Protein AF-A0A4R1KZZ1-F1 (afdb_monomer)

Nearest PDB structures (foldseek):
  6fdl-assembly2_B  TM=7.049E-01  e=2.911E-02  Homo sapiens
  6fdl-assembly1_A  TM=7.319E-01  e=1.276E-01  Homo sapiens
  5yaa-assembly4_D  TM=5.549E-01  e=1.196E-01  Mus musculus

Radius of gyration: 22.01 Å; Cα contacts (8 Å, |Δi|>4): 259; chains: 1; bounding box: 56×46×67 Å

Organism: NCBI:txid53417

Secondary structure (DSSP, 8-state):
-EEEEEEHHHH---TT--GGG-SEEEEEE-TT------SS--SS---EEEEE--S--TTHHHHHHHHHHHHHHHHS-TTSEEEEE-S-TTHHHHHHHHHHHH---EEEE-PPPGGGTSSSSSS-SS--SSSHHHHHHHHHHHHHHHHHHHHHHHHHHHHTS-GGGS--BHHHHHHHHHHHTTTS---HHHHHHHHHHHHHHHHHTTSEEEETTEEEE---

Foldseek 3Di:
DEEEEEPCVAQVACAPPPQVVHPAYEHEAELPDDDHDDHDDDPDDGHYDYHYDNDDDPCSSVVVSLVVCVVCLVPDDLAYAYEYEHPDPVCVVVQVVSCVPRVRRYYYDYRDDCVVVPVPPPPPDDDDDPDPPPVVVVVVVVLVVLLVVLLVQLVVVVVPDDPVPADFFQVVQLVVSLVSSPSDPDDPVVSSVSSVVSVVVCVVVQQWDADPRTIDGRDD

pLDDT: mean 80.7, std 17.46, range [31.83, 98.44]

InterPro domains:
  IPR041494 PIN-like domain [PF18475] (1-100)

Mean predicted aligned error: 16.18 Å

Sequence (220 aa):
MKYAFIDYENINSLDYLNLTQYEKIFLFIGANQTSIRLAEKYTVPLNIVVITVDKIADNNLDFHIAYYLGKCDHSVDKMIQFDIISNDKGYLGICDYIHKLTTRHCQLIRPQDESKAQNTLESTNNQNKLESKENVKLSQSISDKIMERAFKLVIHFLTQSEERHLPKKKQTLYNYISSRINFVEITQDLKQHITNNIIELLEKEKWITIKNSQVVYLKK

Structure (mmCIF, N/CA/C/O backbone):
data_AF-A0A4R1KZZ1-F1
#
_entry.id   AF-A0A4R1KZZ1-F1
#
loop_
_atom_site.group_PDB
_atom_site.id
_atom_site.type_symbol
_atom_site.label_atom_id
_atom_site.label_alt_id
_atom_site.label_comp_id
_atom_site.label_asym_id
_atom_site.label_entity_id
_atom_site.label_seq_id
_atom_site.pdbx_PDB_ins_code
_atom_site.Cartn_x
_atom_site.Cartn_y
_atom_site.Cartn_z
_atom_site.occupancy
_atom_site.B_iso_or_equiv
_atom_site.auth_seq_id
_atom_site.auth_comp_id
_atom_site.auth_asym_id
_atom_site.auth_atom_id
_atom_site.pdbx_PDB_model_num
ATOM 1 N N . MET A 1 1 ? -3.358 -6.572 6.238 1.00 85.50 1 MET A N 1
ATOM 2 C CA . MET A 1 1 ? -3.323 -7.154 4.880 1.00 85.50 1 MET A CA 1
ATOM 3 C C . MET A 1 1 ? -2.855 -6.067 3.933 1.00 85.50 1 MET A C 1
ATOM 5 O O . MET A 1 1 ? -3.313 -4.935 4.085 1.00 85.50 1 MET A O 1
ATOM 9 N N . LYS A 1 2 ? -1.895 -6.366 3.054 1.00 95.00 2 LYS A N 1
ATOM 10 C CA . LYS A 1 2 ? -1.242 -5.370 2.191 1.00 95.00 2 LYS A CA 1
ATOM 11 C C . LYS A 1 2 ? -1.222 -5.830 0.742 1.00 95.00 2 LYS A C 1
ATOM 13 O O . LYS A 1 2 ? -0.904 -6.995 0.489 1.00 95.00 2 LYS A O 1
ATOM 18 N N . TYR A 1 3 ? -1.508 -4.913 -0.178 1.00 98.06 3 TYR A N 1
ATOM 19 C CA . TYR A 1 3 ? -1.324 -5.099 -1.616 1.00 98.06 3 TYR A CA 1
ATOM 20 C C . TYR A 1 3 ? -0.163 -4.231 -2.101 1.00 98.06 3 TYR A C 1
ATOM 22 O O . TYR A 1 3 ? -0.081 -3.058 -1.735 1.00 98.06 3 TYR A O 1
ATOM 30 N N . ALA A 1 4 ? 0.708 -4.805 -2.929 1.00 98.19 4 ALA A N 1
ATOM 31 C CA . ALA A 1 4 ? 1.803 -4.082 -3.568 1.00 98.19 4 ALA A CA 1
ATOM 32 C C . ALA A 1 4 ? 1.451 -3.723 -5.014 1.00 98.19 4 ALA A C 1
ATOM 34 O O . ALA A 1 4 ? 0.947 -4.569 -5.754 1.00 98.19 4 ALA A O 1
ATOM 35 N N . PHE A 1 5 ? 1.770 -2.498 -5.419 1.00 98.44 5 PHE A N 1
ATOM 36 C CA . PHE A 1 5 ? 1.725 -2.018 -6.799 1.00 98.44 5 PHE A CA 1
ATOM 37 C C . PHE A 1 5 ? 3.154 -1.655 -7.192 1.00 98.44 5 PHE A C 1
ATOM 39 O O . PHE A 1 5 ? 3.669 -0.618 -6.780 1.00 98.44 5 PHE A O 1
ATOM 46 N N . ILE A 1 6 ? 3.822 -2.561 -7.900 1.00 97.19 6 ILE A N 1
ATOM 47 C CA . ILE A 1 6 ? 5.258 -2.483 -8.162 1.00 97.19 6 ILE A CA 1
ATOM 48 C C . ILE A 1 6 ? 5.489 -1.932 -9.559 1.00 97.19 6 ILE A C 1
ATOM 50 O O . ILE A 1 6 ? 5.104 -2.557 -10.546 1.00 97.19 6 ILE A O 1
ATOM 54 N N . ASP A 1 7 ? 6.159 -0.793 -9.613 1.00 96.19 7 ASP A N 1
ATOM 55 C CA . ASP A 1 7 ? 6.654 -0.159 -10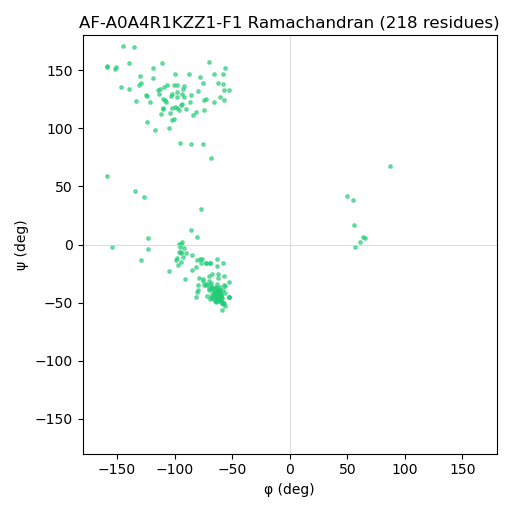.825 1.00 96.19 7 ASP A CA 1
ATOM 56 C C . ASP A 1 7 ? 8.025 -0.752 -11.175 1.00 96.19 7 ASP A C 1
ATOM 58 O O . ASP A 1 7 ? 9.074 -0.264 -10.743 1.00 96.19 7 ASP A O 1
ATOM 62 N N . TYR A 1 8 ? 8.015 -1.871 -11.906 1.00 93.69 8 TYR A N 1
ATOM 63 C CA . TYR A 1 8 ? 9.243 -2.594 -12.238 1.00 93.69 8 TYR A CA 1
ATOM 64 C C . TYR A 1 8 ? 10.121 -1.836 -13.238 1.00 93.69 8 TYR A C 1
ATOM 66 O O . TYR A 1 8 ? 11.338 -2.017 -13.229 1.00 93.69 8 TYR A O 1
ATOM 74 N N . GLU A 1 9 ? 9.538 -0.983 -14.083 1.00 89.69 9 GLU A N 1
ATOM 75 C CA . GLU A 1 9 ? 10.283 -0.117 -15.008 1.00 89.69 9 GLU A CA 1
ATOM 76 C C . GLU A 1 9 ? 11.162 0.872 -14.247 1.00 89.69 9 GLU A C 1
ATOM 78 O O . GLU A 1 9 ? 12.315 1.110 -14.613 1.00 89.69 9 GLU A O 1
ATOM 83 N N . ASN A 1 10 ? 10.648 1.398 -13.139 1.00 92.19 10 ASN A N 1
ATOM 84 C CA . ASN A 1 10 ? 11.369 2.369 -12.344 1.00 92.19 10 ASN A CA 1
ATOM 85 C C . ASN A 1 10 ? 12.401 1.734 -11.401 1.00 92.19 10 ASN A C 1
ATOM 87 O O . ASN A 1 10 ? 13.538 2.209 -11.320 1.00 92.19 10 ASN A O 1
ATOM 91 N N . ILE A 1 11 ? 12.043 0.658 -10.691 1.00 91.00 11 ILE A N 1
ATOM 92 C CA . ILE A 1 11 ? 12.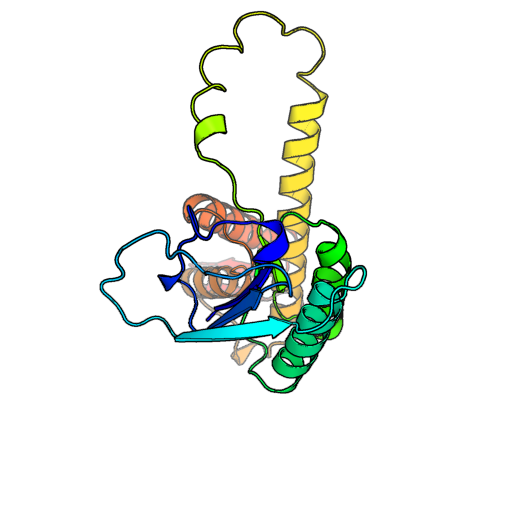950 0.055 -9.696 1.00 91.00 11 ILE A CA 1
ATOM 93 C C . ILE A 1 11 ? 13.942 -0.943 -10.298 1.00 91.00 11 ILE A C 1
ATOM 95 O O . ILE A 1 11 ? 14.979 -1.190 -9.692 1.00 91.00 11 ILE A O 1
ATOM 99 N N . ASN A 1 12 ? 13.651 -1.504 -11.478 1.00 86.25 12 ASN A N 1
ATOM 100 C CA . ASN A 1 12 ? 14.499 -2.425 -12.253 1.00 86.25 12 ASN A CA 1
ATOM 101 C C . ASN A 1 12 ? 14.969 -3.713 -11.543 1.00 86.25 12 ASN A C 1
ATOM 103 O O . ASN A 1 12 ? 15.621 -4.555 -12.160 1.00 86.25 12 ASN A O 1
ATOM 107 N N . SER A 1 13 ? 14.625 -3.913 -10.273 1.00 88.44 13 SER A N 1
ATOM 108 C CA . SER A 1 13 ? 14.885 -5.135 -9.522 1.00 88.44 13 SER A CA 1
ATOM 109 C C . SER A 1 13 ? 13.832 -5.344 -8.437 1.00 88.44 13 SER A C 1
ATOM 111 O O . SER A 1 13 ? 13.263 -4.391 -7.910 1.00 88.44 13 SER A O 1
ATOM 113 N N . LEU A 1 14 ? 13.576 -6.609 -8.106 1.00 89.88 14 LEU A N 1
ATOM 114 C CA . LEU A 1 14 ? 12.786 -6.995 -6.934 1.00 89.88 14 LEU A CA 1
ATOM 115 C C . LEU A 1 14 ? 13.673 -7.264 -5.711 1.00 89.88 14 LEU A C 1
ATOM 117 O O . LEU A 1 14 ? 13.161 -7.668 -4.666 1.00 89.88 14 LEU A O 1
ATOM 121 N N . ASP A 1 15 ? 14.988 -7.079 -5.843 1.00 84.56 15 ASP A N 1
ATOM 122 C CA . ASP A 1 15 ? 15.937 -7.253 -4.749 1.00 84.56 15 ASP A CA 1
ATOM 123 C C . ASP A 1 15 ? 15.578 -6.333 -3.578 1.00 84.56 15 ASP A C 1
ATOM 125 O O . ASP A 1 15 ? 15.041 -5.238 -3.754 1.00 84.56 15 ASP A O 1
ATOM 129 N N . TYR A 1 16 ? 15.854 -6.807 -2.361 1.00 81.88 16 TYR A N 1
ATOM 130 C CA . TYR A 1 16 ? 15.576 -6.096 -1.106 1.00 81.88 16 TYR A CA 1
ATOM 131 C C . TYR A 1 16 ? 14.084 -5.869 -0.797 1.00 81.88 16 TYR A C 1
ATOM 133 O O . TYR A 1 16 ? 13.747 -5.244 0.210 1.00 81.88 16 TYR A O 1
ATOM 141 N N . LEU A 1 17 ? 13.170 -6.416 -1.606 1.00 88.12 17 LEU A N 1
ATOM 142 C CA . LEU A 1 17 ? 11.741 -6.420 -1.311 1.00 88.12 17 LEU A CA 1
ATOM 143 C C . LEU A 1 17 ? 11.339 -7.706 -0.592 1.00 88.12 17 LEU A C 1
ATOM 145 O O . LEU A 1 17 ? 11.409 -8.802 -1.145 1.00 88.12 17 LEU A O 1
ATOM 149 N N . ASN A 1 18 ? 10.791 -7.569 0.615 1.00 89.19 18 ASN A N 1
ATOM 150 C CA . ASN A 1 18 ? 10.101 -8.679 1.261 1.00 89.19 18 ASN A CA 1
ATOM 151 C C . ASN A 1 18 ? 8.721 -8.873 0.614 1.00 89.19 18 ASN A C 1
ATOM 153 O O . ASN A 1 18 ? 7.726 -8.324 1.089 1.00 89.19 18 ASN A O 1
ATOM 157 N N . LEU A 1 19 ? 8.660 -9.646 -0.475 1.00 89.75 19 LEU A N 1
ATOM 158 C CA . LEU A 1 19 ? 7.416 -9.904 -1.209 1.00 89.75 19 LEU A CA 1
ATOM 159 C C . LEU A 1 19 ? 6.406 -10.737 -0.404 1.00 89.75 19 LEU A C 1
ATOM 161 O O . LEU A 1 19 ? 5.203 -10.611 -0.615 1.00 89.75 19 LEU A O 1
ATOM 165 N N . THR A 1 20 ? 6.868 -11.542 0.557 1.00 89.75 20 THR A N 1
ATOM 166 C CA . THR A 1 20 ? 5.997 -12.421 1.360 1.00 89.75 20 THR A CA 1
ATOM 167 C C . THR A 1 20 ? 5.073 -11.666 2.320 1.00 89.75 20 THR A C 1
ATOM 169 O O . THR A 1 20 ? 4.090 -12.230 2.796 1.00 89.75 20 THR A O 1
ATOM 172 N N . GLN A 1 21 ? 5.344 -10.381 2.589 1.00 90.00 21 GLN A N 1
ATOM 173 C CA . GLN A 1 21 ? 4.468 -9.542 3.415 1.00 90.00 21 GLN A CA 1
ATOM 174 C C . GLN A 1 21 ? 3.160 -9.149 2.702 1.00 90.00 21 GLN A C 1
ATOM 176 O O . GLN A 1 21 ? 2.226 -8.657 3.345 1.00 90.00 21 GLN A O 1
ATOM 181 N N . TYR A 1 22 ? 3.112 -9.313 1.377 1.00 93.69 22 TYR A N 1
ATOM 182 C CA . TYR A 1 22 ? 1.988 -8.907 0.548 1.00 93.69 22 TYR A CA 1
ATOM 183 C C . TYR A 1 22 ? 1.075 -10.087 0.261 1.00 93.69 22 TYR A C 1
ATOM 185 O O . TYR A 1 22 ? 1.494 -11.148 -0.191 1.00 93.69 22 TYR A O 1
ATOM 193 N N . GLU A 1 23 ? -0.215 -9.865 0.466 1.00 91.56 23 GLU A N 1
ATOM 194 C CA . GLU A 1 23 ? -1.243 -10.845 0.125 1.00 91.56 23 GLU A CA 1
ATOM 195 C C . GLU A 1 23 ? -1.496 -10.897 -1.385 1.00 91.56 23 GLU A C 1
ATOM 197 O O . GLU A 1 23 ? -1.880 -11.934 -1.928 1.00 91.56 23 GLU A O 1
ATOM 202 N N . LYS A 1 24 ? -1.291 -9.765 -2.066 1.00 93.50 24 LYS A N 1
ATOM 203 C CA . LYS A 1 24 ? -1.405 -9.643 -3.515 1.00 93.50 24 LYS A CA 1
ATOM 204 C C . LYS A 1 24 ? -0.404 -8.627 -4.042 1.00 93.50 24 LYS A C 1
ATOM 206 O O . LYS A 1 24 ? -0.264 -7.539 -3.486 1.00 93.50 24 LYS A O 1
ATOM 211 N N . ILE A 1 25 ? 0.266 -8.981 -5.128 1.00 97.50 25 ILE A N 1
ATOM 212 C CA . ILE A 1 25 ? 1.274 -8.152 -5.782 1.00 97.50 25 ILE A CA 1
ATOM 213 C C . ILE A 1 25 ? 0.819 -7.911 -7.217 1.00 97.50 25 ILE A C 1
ATOM 215 O O . ILE A 1 25 ? 0.593 -8.858 -7.966 1.00 97.50 25 ILE A O 1
ATOM 219 N N . PHE A 1 26 ? 0.686 -6.648 -7.598 1.00 97.75 26 PHE A N 1
ATOM 220 C CA . PHE A 1 26 ? 0.504 -6.213 -8.976 1.00 97.75 26 PHE A CA 1
ATOM 221 C C . PHE A 1 26 ? 1.856 -5.727 -9.487 1.00 97.75 26 PHE A C 1
ATOM 223 O O . PHE A 1 26 ? 2.354 -4.697 -9.036 1.00 97.75 26 PHE A O 1
ATOM 230 N N . LEU A 1 27 ? 2.470 -6.498 -10.378 1.00 96.75 27 LEU A N 1
ATOM 231 C CA . LEU A 1 27 ? 3.792 -6.221 -10.925 1.00 96.75 27 LEU A CA 1
ATOM 232 C C . LEU A 1 27 ? 3.645 -5.635 -12.329 1.00 96.75 27 LEU A C 1
ATOM 234 O O . LEU A 1 27 ? 3.279 -6.356 -13.259 1.00 96.75 27 LEU A O 1
ATOM 238 N N . PHE A 1 28 ? 3.903 -4.336 -12.462 1.00 95.94 28 PHE A N 1
ATOM 239 C CA . PHE A 1 28 ? 3.760 -3.589 -13.707 1.00 95.94 28 PHE A CA 1
ATOM 240 C C . PHE A 1 28 ? 5.083 -3.554 -14.460 1.00 95.94 28 PHE A C 1
ATOM 242 O O . PHE A 1 28 ? 6.112 -3.211 -13.884 1.00 95.94 28 PHE A O 1
ATOM 249 N N . ILE A 1 29 ? 5.040 -3.911 -15.741 1.00 92.81 29 ILE A N 1
ATOM 250 C CA . ILE A 1 29 ? 6.212 -4.080 -16.601 1.00 92.81 29 ILE A CA 1
ATOM 251 C C . ILE A 1 29 ? 6.057 -3.200 -17.835 1.00 92.81 29 ILE A C 1
ATOM 253 O O . ILE A 1 29 ? 5.032 -3.262 -18.522 1.00 92.81 29 ILE A O 1
ATOM 257 N N . GLY A 1 30 ? 7.084 -2.401 -18.114 1.00 91.38 30 GLY A N 1
ATOM 258 C CA . GLY A 1 30 ? 7.135 -1.541 -19.292 1.00 91.38 30 GLY A CA 1
ATOM 259 C C . GLY A 1 30 ? 7.302 -2.330 -20.593 1.00 91.38 30 GLY A C 1
ATOM 260 O O . GLY A 1 30 ? 7.840 -3.436 -20.603 1.00 91.38 30 GLY A O 1
ATOM 261 N N . ALA A 1 31 ? 6.905 -1.734 -21.720 1.00 87.12 31 ALA A N 1
ATOM 262 C CA . ALA A 1 31 ? 6.916 -2.379 -23.042 1.00 87.12 31 ALA A CA 1
ATOM 263 C C . ALA A 1 31 ? 8.296 -2.908 -23.478 1.00 87.12 31 ALA A C 1
ATOM 265 O O . ALA A 1 31 ? 8.389 -3.850 -24.263 1.00 87.12 31 ALA A O 1
ATOM 266 N N . ASN A 1 32 ? 9.372 -2.300 -22.972 1.00 83.62 32 ASN A N 1
ATOM 267 C CA . ASN A 1 32 ? 10.749 -2.654 -23.321 1.00 83.62 32 ASN A CA 1
ATOM 268 C C . ASN A 1 32 ? 11.358 -3.735 -22.412 1.00 83.62 32 ASN A C 1
ATOM 270 O O . ASN A 1 32 ? 12.466 -4.202 -22.677 1.00 83.62 32 ASN A O 1
ATOM 274 N N . GLN A 1 33 ? 10.677 -4.134 -21.335 1.00 82.00 33 GLN A N 1
ATOM 275 C CA . GLN A 1 33 ? 11.186 -5.124 -20.390 1.00 82.00 33 GLN A CA 1
ATOM 276 C C . GLN A 1 33 ? 10.767 -6.535 -20.817 1.00 82.00 33 GLN A C 1
ATOM 278 O O . GLN A 1 33 ? 9.591 -6.883 -20.849 1.00 82.00 33 GLN A O 1
ATOM 283 N N . THR A 1 34 ? 11.755 -7.371 -21.132 1.00 77.69 34 THR A N 1
ATOM 284 C CA . THR A 1 34 ? 11.541 -8.708 -21.710 1.00 77.69 34 THR A CA 1
ATOM 285 C C . THR A 1 34 ? 11.513 -9.833 -20.677 1.00 77.69 34 THR A C 1
ATOM 287 O O . THR A 1 34 ? 11.082 -10.943 -20.987 1.00 77.69 34 THR A O 1
ATOM 290 N N . SER A 1 35 ? 11.978 -9.576 -19.453 1.00 83.06 35 SER A N 1
ATOM 291 C CA . SER A 1 35 ? 12.070 -10.586 -18.398 1.00 83.06 35 SER A CA 1
ATOM 292 C C . SER A 1 35 ? 11.944 -9.979 -17.007 1.00 83.06 35 SER A C 1
ATOM 294 O O . SER A 1 35 ? 12.350 -8.841 -16.785 1.00 83.06 35 SER A O 1
ATOM 296 N N . ILE A 1 36 ? 11.457 -10.786 -16.066 1.00 85.56 36 ILE A N 1
ATOM 297 C CA . ILE A 1 36 ? 11.383 -10.468 -14.639 1.00 85.56 36 ILE A CA 1
ATOM 298 C C . ILE A 1 36 ? 12.345 -11.393 -13.910 1.00 85.56 36 ILE A C 1
ATOM 300 O O . ILE A 1 36 ? 12.311 -12.610 -14.114 1.00 85.56 36 ILE A O 1
ATOM 304 N N . ARG A 1 37 ? 13.148 -10.836 -13.007 1.00 85.62 37 ARG A N 1
ATOM 305 C CA . ARG A 1 37 ? 13.968 -11.625 -12.089 1.00 85.62 37 ARG A CA 1
ATOM 306 C C . ARG A 1 37 ? 13.400 -11.548 -10.676 1.00 85.62 37 ARG A C 1
ATOM 308 O O . ARG A 1 37 ? 13.266 -10.463 -10.120 1.00 85.62 37 ARG A O 1
ATOM 315 N N . LEU A 1 38 ? 13.091 -12.707 -10.099 1.00 83.19 38 LEU A N 1
ATOM 316 C CA . LEU A 1 38 ? 12.800 -12.825 -8.672 1.00 83.19 38 LEU A CA 1
ATOM 317 C C . LEU A 1 38 ? 14.109 -12.737 -7.875 1.00 83.19 38 LEU A C 1
ATOM 319 O O . LEU A 1 38 ? 15.115 -13.320 -8.285 1.00 83.19 38 LEU A O 1
ATOM 323 N N . ALA A 1 39 ? 14.077 -12.018 -6.754 1.00 75.75 39 ALA A N 1
ATOM 324 C CA . ALA A 1 39 ? 15.252 -11.750 -5.926 1.00 75.75 39 ALA A CA 1
ATOM 325 C C . ALA A 1 39 ? 15.787 -13.000 -5.218 1.00 75.75 39 ALA A C 1
ATOM 327 O O . ALA A 1 39 ? 16.991 -13.213 -5.098 1.00 75.75 39 ALA A O 1
ATOM 328 N N . GLU A 1 40 ? 14.874 -13.854 -4.760 1.00 78.38 40 GLU A N 1
ATOM 329 C CA . GLU A 1 40 ? 15.196 -14.994 -3.916 1.00 78.38 40 GLU A CA 1
ATOM 330 C C . GLU A 1 40 ? 14.299 -16.198 -4.207 1.00 78.38 40 GLU A C 1
ATOM 332 O O . GLU A 1 40 ? 13.315 -16.134 -4.951 1.00 78.38 40 GLU A O 1
ATOM 337 N N . LYS A 1 41 ? 14.657 -17.333 -3.605 1.00 79.19 41 LYS A N 1
ATOM 338 C CA . LYS A 1 41 ? 13.831 -18.534 -3.646 1.00 79.19 41 LYS A CA 1
ATOM 339 C C . LYS A 1 41 ? 12.778 -18.454 -2.545 1.00 79.19 41 LYS A C 1
ATOM 341 O O . LYS A 1 41 ? 13.099 -18.588 -1.369 1.00 79.19 41 LYS A O 1
ATOM 346 N N . TYR A 1 42 ? 11.517 -18.315 -2.934 1.00 79.69 42 TYR A N 1
ATOM 347 C CA . TYR A 1 42 ? 10.407 -18.289 -1.986 1.00 79.69 42 TYR A CA 1
ATOM 348 C C . TYR A 1 42 ? 10.015 -19.703 -1.539 1.00 79.69 42 TYR A C 1
ATOM 350 O O . TYR A 1 42 ? 9.862 -20.614 -2.355 1.00 79.69 42 TYR A O 1
ATOM 358 N N . THR A 1 43 ? 9.858 -19.888 -0.227 1.00 78.00 43 THR A N 1
ATOM 359 C CA . THR A 1 43 ? 9.400 -21.145 0.399 1.00 78.00 43 THR A CA 1
ATOM 360 C C . THR A 1 43 ? 7.887 -21.186 0.611 1.00 78.00 43 THR A C 1
ATOM 362 O O . THR A 1 43 ? 7.336 -22.242 0.915 1.00 78.00 43 THR A O 1
ATOM 365 N N . VAL A 1 44 ? 7.216 -20.048 0.420 1.00 79.19 44 VAL A N 1
ATOM 366 C CA . VAL A 1 44 ? 5.762 -19.889 0.473 1.00 79.19 44 VAL A CA 1
ATOM 367 C C . VAL A 1 44 ? 5.237 -19.405 -0.882 1.00 79.19 44 VAL A C 1
ATOM 369 O O . VAL A 1 44 ? 5.970 -18.725 -1.606 1.00 79.19 44 VAL A O 1
ATOM 372 N N . PRO A 1 45 ? 3.985 -19.730 -1.254 1.00 80.50 45 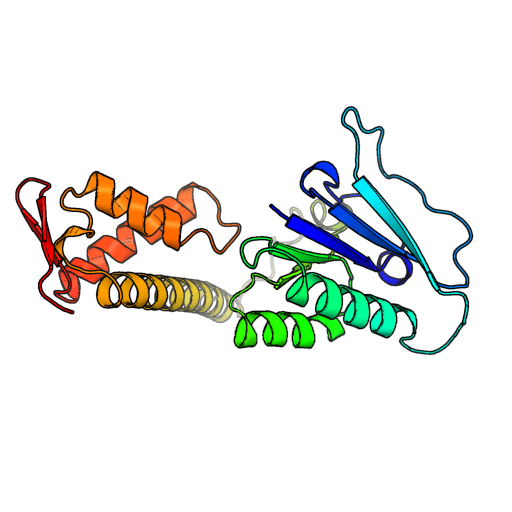PRO A N 1
ATOM 373 C CA . PRO A 1 45 ? 3.386 -19.216 -2.480 1.00 80.50 45 PRO A CA 1
ATOM 374 C C . PRO A 1 45 ? 3.267 -17.689 -2.461 1.00 80.50 45 PRO A C 1
ATOM 376 O O . PRO A 1 45 ? 2.849 -17.109 -1.460 1.00 80.50 45 PRO A O 1
ATOM 379 N N . LEU A 1 46 ? 3.568 -17.052 -3.594 1.00 85.44 46 LEU A N 1
ATOM 380 C CA . LEU A 1 46 ? 3.310 -15.632 -3.823 1.00 85.44 46 LEU A CA 1
ATOM 381 C C . LEU A 1 46 ? 2.133 -15.460 -4.784 1.00 85.44 46 LEU A C 1
ATOM 383 O O . LEU A 1 46 ? 2.052 -16.137 -5.809 1.00 85.44 46 LEU A O 1
ATOM 387 N N . ASN A 1 47 ? 1.243 -14.519 -4.480 1.00 88.69 47 ASN A N 1
ATOM 388 C CA . ASN A 1 47 ? 0.137 -14.142 -5.355 1.00 88.69 47 ASN A CA 1
ATOM 389 C C . ASN A 1 47 ? 0.534 -12.924 -6.196 1.00 88.69 47 ASN A C 1
ATOM 391 O O . ASN A 1 47 ? 0.312 -11.778 -5.794 1.00 88.69 47 ASN A O 1
ATOM 395 N N . ILE A 1 48 ? 1.162 -13.185 -7.343 1.00 92.31 48 ILE A N 1
ATOM 396 C CA . ILE A 1 48 ? 1.659 -12.152 -8.256 1.00 92.31 48 ILE A CA 1
ATOM 397 C C . ILE A 1 48 ? 0.785 -12.111 -9.508 1.00 92.31 48 ILE A 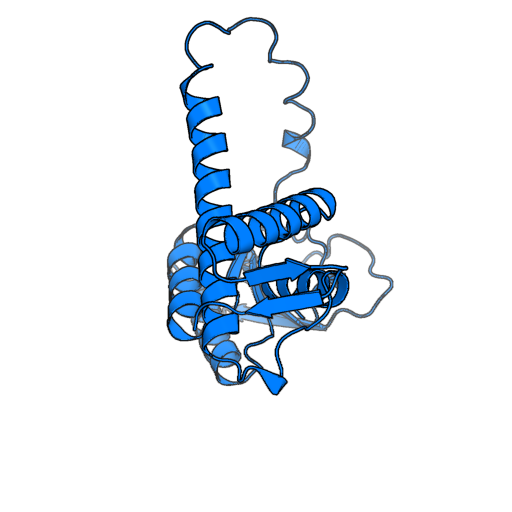C 1
ATOM 399 O O . ILE A 1 48 ? 0.633 -13.109 -10.212 1.00 92.31 48 ILE A O 1
ATOM 403 N N . VAL A 1 49 ? 0.250 -10.930 -9.808 1.00 91.81 49 VAL A N 1
ATOM 404 C CA . VAL A 1 49 ? -0.392 -10.600 -11.080 1.00 91.81 49 VAL A CA 1
ATOM 405 C C . VAL A 1 49 ? 0.573 -9.733 -11.874 1.00 91.81 49 VAL A C 1
ATOM 407 O O . VAL A 1 49 ? 0.854 -8.600 -11.488 1.00 91.81 49 VAL A O 1
ATOM 410 N N . VAL A 1 50 ? 1.075 -10.271 -12.981 1.00 92.12 50 VAL A N 1
ATOM 411 C CA . VAL A 1 50 ? 1.945 -9.540 -13.905 1.00 92.12 50 VAL A CA 1
ATOM 412 C C . VAL A 1 50 ? 1.091 -8.760 -14.901 1.00 92.12 50 VAL A C 1
ATOM 414 O O . VAL A 1 50 ? 0.183 -9.323 -15.514 1.00 92.12 50 VAL A O 1
ATOM 417 N N . ILE A 1 51 ? 1.375 -7.467 -15.047 1.00 92.31 51 ILE A N 1
ATOM 418 C CA . ILE A 1 51 ? 0.679 -6.545 -15.946 1.00 92.31 51 ILE A CA 1
ATOM 419 C C . ILE A 1 51 ? 1.723 -5.928 -16.872 1.00 92.31 51 ILE A C 1
ATOM 421 O O . ILE A 1 51 ? 2.502 -5.071 -16.459 1.00 92.31 51 ILE A O 1
ATOM 425 N N . THR A 1 52 ? 1.735 -6.366 -18.126 1.00 90.12 52 THR A N 1
ATOM 426 C CA . THR A 1 52 ? 2.620 -5.821 -19.159 1.00 90.12 52 THR A CA 1
ATOM 427 C C . THR A 1 52 ? 1.909 -4.704 -19.909 1.00 90.12 52 THR A C 1
ATOM 429 O O . THR A 1 52 ? 0.744 -4.842 -20.284 1.00 90.12 52 THR A O 1
ATOM 432 N N . VAL A 1 53 ? 2.604 -3.588 -20.103 1.00 90.25 53 VAL A N 1
ATOM 433 C CA . VAL A 1 53 ? 2.118 -2.460 -20.896 1.00 90.25 53 VAL A CA 1
ATOM 434 C C . VAL A 1 53 ? 2.707 -2.554 -22.297 1.00 90.25 53 VAL A C 1
ATOM 436 O O . VAL A 1 53 ? 3.913 -2.458 -22.464 1.00 90.25 53 VAL A O 1
ATOM 439 N N . ASP A 1 54 ? 1.857 -2.704 -23.312 1.00 83.94 54 ASP A N 1
ATOM 440 C CA . ASP A 1 54 ? 2.301 -3.019 -24.682 1.00 83.94 54 ASP A CA 1
ATOM 441 C C . ASP A 1 54 ? 2.807 -1.805 -25.481 1.00 83.94 54 ASP A C 1
ATOM 443 O O . ASP A 1 54 ? 3.386 -1.953 -26.557 1.00 83.94 54 ASP A O 1
ATOM 447 N N . LYS A 1 55 ? 2.548 -0.583 -25.000 1.00 86.06 55 LYS A N 1
ATOM 448 C CA . LYS A 1 55 ? 2.868 0.660 -25.718 1.00 86.06 55 LYS A CA 1
ATOM 449 C C . LYS A 1 55 ? 3.922 1.475 -24.986 1.00 86.06 55 LYS A C 1
ATOM 451 O O . LYS A 1 55 ? 3.780 1.754 -23.798 1.00 86.06 55 LYS A O 1
ATOM 456 N N . ILE A 1 56 ? 4.919 1.933 -25.736 1.00 85.88 56 ILE A N 1
ATOM 457 C CA . ILE A 1 56 ? 5.904 2.909 -25.268 1.00 85.88 56 ILE A CA 1
ATOM 458 C C . ILE A 1 56 ? 5.274 4.300 -25.383 1.00 85.88 56 ILE A C 1
ATOM 460 O O . ILE A 1 56 ? 4.969 4.755 -26.486 1.00 85.88 56 ILE A O 1
ATOM 464 N N . ALA A 1 57 ? 5.052 4.950 -24.247 1.00 89.06 57 ALA A N 1
ATOM 465 C CA . ALA A 1 57 ? 4.656 6.350 -24.154 1.00 89.06 57 ALA A CA 1
ATOM 466 C C . ALA A 1 57 ? 5.003 6.876 -22.756 1.00 89.06 57 ALA A C 1
ATOM 468 O O . ALA A 1 57 ? 5.031 6.102 -21.796 1.00 89.06 57 ALA A O 1
ATOM 469 N N . ASP A 1 58 ? 5.240 8.182 -22.649 1.00 86.38 58 ASP A N 1
ATOM 470 C CA . ASP A 1 58 ? 5.576 8.823 -21.378 1.00 86.38 58 ASP A CA 1
ATOM 471 C C . ASP A 1 58 ? 4.485 8.568 -20.329 1.00 86.38 58 ASP A C 1
ATOM 473 O O . ASP A 1 58 ? 3.290 8.724 -20.607 1.00 86.38 58 ASP A O 1
ATOM 477 N N . ASN A 1 59 ? 4.903 8.177 -19.123 1.00 88.38 59 ASN A N 1
ATOM 478 C CA . ASN A 1 59 ? 4.041 7.881 -17.970 1.00 88.38 59 ASN A CA 1
ATOM 479 C C . ASN A 1 59 ? 2.967 6.807 -18.237 1.00 88.38 59 ASN A C 1
ATOM 481 O O . ASN A 1 59 ? 1.980 6.702 -17.505 1.00 88.38 59 ASN A O 1
ATOM 485 N N . ASN A 1 60 ? 3.108 6.004 -19.301 1.00 91.00 60 ASN A N 1
ATOM 486 C CA . ASN A 1 60 ? 2.078 5.034 -19.662 1.00 91.00 60 ASN A CA 1
ATOM 487 C C . ASN A 1 60 ? 1.921 3.960 -18.580 1.00 91.00 60 ASN A C 1
ATOM 489 O O . ASN A 1 60 ? 0.797 3.593 -18.236 1.00 91.00 60 ASN A O 1
ATOM 493 N N . LEU A 1 61 ? 3.032 3.491 -18.007 1.00 93.06 61 LEU A N 1
ATOM 494 C CA . LEU A 1 61 ? 3.010 2.557 -16.884 1.00 93.06 61 LEU A CA 1
ATOM 495 C C . LEU A 1 61 ? 2.295 3.164 -15.668 1.00 93.06 61 LEU A C 1
ATOM 497 O O . LEU A 1 61 ? 1.421 2.519 -15.084 1.00 93.06 61 LEU A O 1
ATOM 501 N N . ASP A 1 62 ? 2.570 4.434 -15.370 1.00 94.75 62 ASP A N 1
ATOM 502 C CA . ASP A 1 62 ? 1.966 5.163 -14.253 1.00 94.75 62 ASP A CA 1
ATOM 503 C C . ASP A 1 62 ? 0.446 5.265 -14.383 1.00 94.75 62 ASP A C 1
ATOM 505 O O . ASP A 1 62 ? -0.282 5.081 -13.403 1.00 94.75 62 ASP A O 1
ATOM 509 N N . PHE A 1 63 ? -0.072 5.483 -15.598 1.00 95.12 63 PHE A N 1
ATOM 510 C CA . PHE A 1 63 ? -1.517 5.475 -15.843 1.00 95.12 63 PHE A CA 1
ATOM 511 C C . PHE A 1 63 ? -2.148 4.103 -15.584 1.00 95.12 63 PHE A C 1
ATOM 513 O O . PHE A 1 63 ? -3.258 4.030 -15.046 1.00 95.12 63 PHE A O 1
ATOM 520 N N . HIS A 1 64 ? -1.451 3.011 -15.911 1.00 95.50 64 HIS A N 1
ATOM 521 C CA . HIS A 1 64 ? -1.928 1.663 -15.600 1.00 95.50 64 HIS A CA 1
ATOM 522 C C . HIS A 1 64 ? -1.923 1.415 -14.089 1.00 95.50 64 HIS A C 1
ATOM 524 O O . HIS A 1 64 ? -2.909 0.897 -13.557 1.00 95.50 64 HIS A O 1
ATOM 530 N N . ILE A 1 65 ? -0.873 1.843 -13.382 1.00 96.75 65 ILE A N 1
ATOM 531 C CA . ILE A 1 65 ? -0.803 1.773 -11.917 1.00 96.75 65 ILE A CA 1
ATOM 532 C C . ILE A 1 65 ? -1.955 2.568 -11.291 1.00 96.75 65 ILE A C 1
ATOM 534 O O . ILE A 1 65 ? -2.700 2.021 -10.474 1.00 96.75 65 ILE A O 1
ATOM 538 N N . ALA A 1 66 ? -2.178 3.813 -11.718 1.00 96.56 66 ALA A N 1
ATOM 539 C CA . ALA A 1 66 ? -3.267 4.659 -11.229 1.00 96.56 66 ALA A CA 1
ATOM 540 C C . ALA A 1 66 ? -4.655 4.038 -11.474 1.00 96.56 66 ALA A C 1
ATOM 542 O O . ALA A 1 66 ? -5.502 4.033 -10.575 1.00 96.56 66 ALA A O 1
ATOM 543 N N . TYR A 1 67 ? -4.885 3.456 -12.656 1.00 95.62 67 TYR A N 1
ATOM 544 C CA . TYR A 1 67 ? -6.126 2.743 -12.970 1.00 95.62 67 TYR A CA 1
ATOM 545 C C . TYR A 1 67 ? -6.357 1.551 -12.029 1.00 95.62 67 TYR A C 1
ATOM 547 O O . TYR A 1 67 ? -7.450 1.393 -11.474 1.00 95.62 67 TYR A O 1
ATOM 555 N N . TYR A 1 68 ? -5.333 0.724 -11.808 1.00 96.38 68 TYR A N 1
ATOM 556 C CA . TYR A 1 68 ? -5.434 -0.432 -10.917 1.00 96.38 68 TYR A CA 1
ATOM 557 C C . TYR A 1 68 ? -5.588 -0.032 -9.450 1.00 96.38 68 TYR A C 1
ATOM 559 O O . TYR A 1 68 ? -6.364 -0.678 -8.743 1.00 96.38 68 TYR A O 1
ATOM 567 N N . LEU A 1 69 ? -4.921 1.035 -9.004 1.00 96.25 69 LEU A N 1
ATOM 568 C CA . LEU A 1 69 ? -5.117 1.614 -7.675 1.00 96.25 69 LEU A CA 1
ATOM 569 C C . LEU A 1 69 ? -6.570 2.037 -7.475 1.00 96.25 69 LEU A C 1
ATOM 571 O O . LEU A 1 69 ? -7.179 1.628 -6.491 1.00 96.25 69 LEU A O 1
ATOM 575 N N . GLY A 1 70 ? -7.154 2.778 -8.421 1.00 91.62 70 GLY A N 1
ATOM 576 C CA . GLY A 1 70 ? -8.560 3.187 -8.352 1.00 91.62 70 GLY A CA 1
ATOM 577 C C . GLY A 1 70 ? -9.525 1.997 -8.366 1.00 91.62 70 GLY A C 1
ATOM 578 O O . GLY A 1 70 ? -10.445 1.921 -7.549 1.00 91.62 70 GLY A O 1
ATOM 579 N N . LYS A 1 71 ? -9.284 1.013 -9.242 1.00 90.25 71 LYS A N 1
ATOM 580 C CA . LYS A 1 71 ? -10.086 -0.217 -9.319 1.00 90.25 71 LYS A CA 1
ATOM 581 C C . LYS A 1 71 ? -10.023 -1.020 -8.019 1.00 90.25 71 LYS A C 1
ATOM 583 O O . LYS A 1 71 ? -11.059 -1.479 -7.534 1.00 90.25 71 LYS A O 1
ATOM 588 N N . CYS A 1 72 ? -8.831 -1.202 -7.455 1.00 91.31 72 CYS A N 1
ATOM 589 C CA . CYS A 1 72 ? -8.656 -1.907 -6.189 1.00 91.31 72 CYS A CA 1
ATOM 590 C C . CYS A 1 72 ? -9.270 -1.108 -5.048 1.00 91.31 72 CYS A C 1
ATOM 592 O O . CYS A 1 72 ? -10.030 -1.675 -4.274 1.00 91.31 72 CYS A O 1
ATOM 594 N N . ASP A 1 73 ? -9.019 0.200 -4.977 1.00 91.12 73 ASP A N 1
ATOM 595 C CA . ASP A 1 73 ? -9.591 1.047 -3.938 1.00 91.12 73 ASP A CA 1
ATOM 596 C C . ASP A 1 73 ? -11.114 0.896 -3.883 1.00 91.12 73 ASP A C 1
ATOM 598 O O . ASP A 1 73 ? -11.655 0.706 -2.793 1.00 91.12 73 ASP A O 1
ATOM 602 N N . HIS A 1 74 ? -11.782 0.903 -5.038 1.00 87.94 74 HIS A N 1
ATOM 603 C CA . HIS A 1 74 ? -13.228 0.719 -5.139 1.00 87.94 74 HIS A CA 1
ATOM 604 C C . HIS A 1 74 ? -13.707 -0.682 -4.724 1.00 87.94 74 HIS A C 1
ATOM 606 O O . HIS A 1 74 ? -14.743 -0.802 -4.076 1.00 87.94 74 HIS A O 1
ATOM 612 N N . SER A 1 75 ? -12.986 -1.735 -5.117 1.00 81.50 75 SER A N 1
ATOM 613 C CA . SER A 1 75 ? -13.488 -3.117 -5.055 1.00 81.50 75 SER A CA 1
ATOM 614 C C . SER A 1 75 ? -13.066 -3.913 -3.821 1.00 81.50 75 SER A C 1
ATOM 616 O O . SER A 1 75 ? -13.684 -4.938 -3.536 1.00 81.50 75 SER A O 1
ATOM 618 N N . VAL A 1 76 ? -12.032 -3.481 -3.095 1.00 85.75 76 VAL A N 1
ATOM 619 C CA . VAL A 1 76 ? -11.476 -4.239 -1.961 1.00 85.75 76 VAL A CA 1
ATOM 620 C C . VAL A 1 76 ? -11.740 -3.551 -0.625 1.00 85.75 76 VAL A C 1
ATOM 622 O O . VAL A 1 76 ? -11.886 -2.330 -0.561 1.00 85.75 76 VAL A O 1
ATOM 625 N N . ASP A 1 77 ? -11.742 -4.324 0.463 1.00 84.25 77 ASP A N 1
ATOM 626 C CA . ASP A 1 77 ? -11.940 -3.811 1.825 1.00 84.25 77 ASP A CA 1
ATOM 627 C C . ASP A 1 77 ? -10.968 -2.657 2.137 1.00 84.25 77 ASP A C 1
ATOM 629 O O . ASP A 1 77 ? -9.769 -2.755 1.858 1.00 84.25 77 ASP A O 1
ATOM 633 N N . LYS A 1 78 ? -11.473 -1.552 2.705 1.00 87.12 78 LYS A N 1
ATOM 634 C CA . LYS A 1 78 ? -10.707 -0.336 3.046 1.00 87.12 78 LYS A CA 1
ATOM 635 C C . LYS A 1 78 ? -9.612 -0.572 4.095 1.00 87.12 78 LYS A C 1
ATOM 637 O O . LYS A 1 78 ? -8.676 0.222 4.170 1.00 87.12 78 LYS A O 1
ATOM 642 N N . MET A 1 79 ? -9.680 -1.669 4.851 1.00 87.56 79 MET A N 1
ATOM 643 C CA . MET A 1 79 ? -8.629 -2.099 5.780 1.00 87.56 79 MET A CA 1
ATOM 644 C C . MET A 1 79 ? -7.380 -2.658 5.078 1.00 87.56 79 MET A C 1
ATOM 646 O O . MET A 1 79 ? -6.328 -2.769 5.714 1.00 87.56 79 MET A O 1
ATOM 650 N N . ILE A 1 80 ? -7.462 -3.010 3.789 1.00 88.56 80 ILE A N 1
ATOM 651 C CA . ILE A 1 80 ? -6.295 -3.441 3.007 1.00 88.56 80 ILE A CA 1
ATOM 652 C C . ILE A 1 80 ? -5.418 -2.222 2.705 1.00 88.56 80 ILE A C 1
ATOM 654 O O . ILE A 1 80 ? -5.878 -1.222 2.158 1.00 88.56 80 ILE A O 1
ATOM 658 N N . GLN A 1 81 ? -4.141 -2.290 3.057 1.00 96.69 81 GLN A N 1
ATOM 659 C CA . GLN A 1 81 ? -3.203 -1.195 2.810 1.00 96.69 81 GLN A CA 1
ATOM 660 C C . GLN A 1 81 ? -2.588 -1.328 1.418 1.00 96.69 81 GLN A C 1
ATOM 662 O O . GLN A 1 81 ? -2.373 -2.448 0.949 1.00 96.69 81 GLN A O 1
ATOM 667 N N . PHE A 1 82 ? -2.294 -0.201 0.778 1.00 98.12 82 PHE A N 1
ATOM 668 C CA . PHE A 1 82 ? -1.630 -0.155 -0.521 1.00 98.12 82 PHE A CA 1
ATOM 669 C C . PHE A 1 82 ? -0.211 0.386 -0.368 1.00 98.12 82 PHE A C 1
ATOM 671 O O . PHE A 1 82 ? -0.013 1.489 0.140 1.00 98.12 82 PHE A O 1
ATOM 678 N N . ASP A 1 83 ? 0.759 -0.382 -0.850 1.00 98.25 83 ASP A N 1
ATOM 679 C CA . ASP A 1 83 ? 2.138 0.066 -0.999 1.00 98.25 83 ASP A CA 1
ATOM 680 C C . ASP A 1 83 ? 2.424 0.202 -2.496 1.00 98.25 83 ASP A C 1
ATOM 682 O O . ASP A 1 83 ? 2.356 -0.776 -3.244 1.00 98.25 83 ASP A O 1
ATOM 686 N N . ILE A 1 84 ? 2.725 1.417 -2.945 1.00 98.25 84 ILE A N 1
ATOM 687 C CA . ILE A 1 84 ? 3.284 1.652 -4.277 1.00 98.25 84 ILE A CA 1
ATOM 688 C C . ILE A 1 84 ? 4.795 1.513 -4.145 1.00 98.25 84 ILE A C 1
ATOM 690 O O . ILE A 1 84 ? 5.396 2.220 -3.341 1.00 98.25 84 ILE A O 1
ATOM 694 N N . ILE A 1 85 ? 5.412 0.613 -4.904 1.00 97.31 85 ILE A N 1
ATOM 695 C CA . ILE A 1 85 ? 6.859 0.385 -4.871 1.00 97.31 85 ILE A CA 1
ATOM 696 C C . ILE A 1 85 ? 7.465 1.010 -6.124 1.00 97.31 85 ILE A C 1
ATOM 698 O O . ILE A 1 85 ? 7.370 0.437 -7.207 1.00 97.31 85 ILE A O 1
ATOM 702 N N . SER A 1 86 ? 8.045 2.200 -5.967 1.00 96.06 86 SER A N 1
ATOM 703 C CA . SER A 1 86 ? 8.675 2.988 -7.035 1.00 96.06 86 SER A CA 1
ATOM 704 C C . SER A 1 86 ? 9.665 3.987 -6.428 1.00 96.06 86 SER A C 1
ATOM 706 O O . SER A 1 86 ? 9.503 4.422 -5.287 1.00 96.06 86 SER A O 1
ATOM 708 N N . ASN A 1 87 ? 10.692 4.389 -7.175 1.00 94.31 87 ASN A N 1
ATOM 709 C CA . ASN A 1 87 ? 11.528 5.544 -6.837 1.00 94.31 87 ASN A CA 1
ATOM 710 C C . ASN A 1 87 ? 10.941 6.875 -7.319 1.00 94.31 87 ASN A C 1
ATOM 712 O O . ASN A 1 87 ? 11.477 7.919 -6.919 1.00 94.31 87 ASN A O 1
ATOM 716 N N . ASP A 1 88 ? 9.872 6.862 -8.120 1.00 93.88 88 ASP A N 1
ATOM 717 C CA . ASP A 1 88 ? 9.196 8.079 -8.551 1.00 93.88 88 ASP A CA 1
ATOM 718 C C . ASP A 1 88 ? 8.360 8.698 -7.419 1.00 93.88 88 ASP A C 1
ATOM 720 O O . ASP A 1 88 ? 7.465 8.089 -6.832 1.00 93.88 88 ASP A O 1
ATOM 724 N N . LYS A 1 89 ? 8.648 9.968 -7.125 1.00 93.81 89 LYS A N 1
ATOM 725 C CA . LYS A 1 89 ? 7.914 10.758 -6.133 1.00 93.81 89 LYS A CA 1
ATOM 726 C C . LYS A 1 89 ? 6.558 11.237 -6.653 1.00 93.81 89 LYS A C 1
ATOM 728 O O . LYS A 1 89 ? 5.755 11.684 -5.832 1.00 93.81 89 LYS A O 1
ATOM 733 N N . GLY A 1 90 ? 6.287 11.142 -7.958 1.00 92.94 90 GLY A N 1
ATOM 734 C CA . GLY A 1 90 ? 4.992 11.468 -8.564 1.00 92.94 90 GLY A CA 1
ATOM 735 C C . GLY A 1 90 ? 3.824 10.739 -7.894 1.00 92.94 90 GLY A C 1
ATOM 736 O O . GLY A 1 90 ? 2.753 11.317 -7.695 1.00 92.94 90 GLY A O 1
ATOM 737 N N . TYR A 1 91 ? 4.067 9.524 -7.399 1.00 96.81 91 TYR A N 1
ATOM 738 C CA . TYR A 1 91 ? 3.078 8.721 -6.681 1.00 96.81 91 TYR A CA 1
ATOM 739 C C . TYR A 1 91 ? 2.686 9.247 -5.291 1.00 96.81 91 TYR A C 1
ATOM 741 O O . TYR A 1 91 ? 1.643 8.853 -4.767 1.00 96.81 91 TYR A O 1
ATOM 749 N N . LEU A 1 92 ? 3.448 10.165 -4.680 1.00 94.44 92 LEU A N 1
ATOM 750 C CA . LEU A 1 92 ? 3.067 10.750 -3.383 1.00 94.44 92 LEU A CA 1
ATOM 751 C C . LEU A 1 92 ? 1.697 11.437 -3.458 1.00 94.44 92 LEU A C 1
ATOM 753 O O . LEU A 1 92 ? 0.881 11.282 -2.552 1.00 94.44 92 LEU A O 1
ATOM 757 N N . GLY A 1 93 ? 1.414 12.127 -4.567 1.00 94.00 93 GLY A N 1
ATOM 758 C CA . GLY A 1 93 ? 0.150 12.840 -4.748 1.00 94.00 93 GLY A CA 1
ATOM 759 C C . GLY A 1 93 ? -1.070 11.915 -4.745 1.00 94.00 93 GLY A C 1
ATOM 760 O O . GLY A 1 93 ? -2.078 12.235 -4.113 1.00 94.00 93 GLY A O 1
ATOM 761 N N . ILE A 1 94 ? -0.987 10.752 -5.405 1.00 94.31 94 ILE A N 1
ATOM 762 C CA . ILE A 1 94 ? -2.100 9.791 -5.432 1.00 94.31 94 ILE A CA 1
ATOM 763 C C . ILE A 1 94 ? -2.243 9.048 -4.098 1.00 94.31 94 ILE A C 1
ATOM 765 O O . ILE A 1 94 ? -3.371 8.824 -3.657 1.00 94.31 94 ILE A O 1
ATOM 769 N N . CYS A 1 95 ? -1.135 8.748 -3.410 1.00 94.25 95 CYS A N 1
ATOM 770 C CA . CYS A 1 95 ? -1.162 8.201 -2.050 1.00 94.25 95 CYS A CA 1
ATOM 771 C C . CYS A 1 95 ? -1.908 9.134 -1.088 1.00 94.25 95 CYS A C 1
ATOM 773 O O . CYS A 1 95 ? -2.858 8.710 -0.422 1.00 94.25 95 CYS A O 1
ATOM 775 N N . ASP A 1 96 ? -1.536 10.417 -1.077 1.00 93.81 96 ASP A N 1
ATOM 776 C CA . ASP A 1 96 ? -2.178 11.439 -0.248 1.00 93.81 96 ASP A CA 1
ATOM 777 C C . ASP A 1 96 ? -3.663 11.598 -0.600 1.00 93.81 96 ASP A C 1
ATOM 779 O O . ASP A 1 96 ? -4.512 11.726 0.289 1.00 93.81 96 ASP A O 1
ATOM 783 N N . TYR A 1 97 ? -3.997 11.556 -1.893 1.00 92.06 97 TYR A N 1
ATOM 784 C CA . TYR A 1 97 ? -5.375 11.660 -2.364 1.00 92.06 97 TYR A CA 1
ATOM 785 C C . TYR A 1 97 ? -6.244 10.485 -1.892 1.00 92.06 97 TYR A C 1
ATOM 787 O O . TYR A 1 97 ? -7.319 10.710 -1.327 1.00 92.06 97 TYR A O 1
ATOM 795 N N . ILE A 1 98 ? -5.777 9.242 -2.061 1.00 88.62 98 ILE A N 1
ATOM 796 C CA . ILE A 1 98 ? -6.488 8.031 -1.614 1.00 88.62 98 ILE A CA 1
ATOM 797 C C . ILE A 1 98 ? -6.685 8.058 -0.096 1.00 88.62 98 ILE A C 1
ATOM 799 O O . ILE A 1 98 ? -7.797 7.803 0.386 1.00 88.62 98 ILE A O 1
ATOM 803 N N . HIS A 1 99 ? -5.634 8.415 0.648 1.00 87.38 99 HIS A N 1
ATOM 804 C CA . HIS A 1 99 ? -5.692 8.525 2.102 1.00 87.38 99 HIS A CA 1
ATOM 805 C C . HIS A 1 99 ? -6.725 9.562 2.547 1.00 87.38 99 HIS A C 1
ATOM 807 O O . HIS A 1 99 ? -7.567 9.279 3.401 1.00 87.38 99 HIS A O 1
ATOM 813 N N . LYS A 1 100 ? -6.720 10.745 1.923 1.00 87.19 100 LYS A N 1
ATOM 814 C CA . LYS A 1 100 ? -7.673 11.820 2.216 1.00 87.19 100 LYS A CA 1
ATOM 815 C C . LYS A 1 100 ? -9.118 11.424 1.913 1.00 87.19 100 LYS A C 1
ATOM 817 O O . LYS A 1 100 ? -10.009 11.790 2.674 1.00 87.19 100 LYS A O 1
ATOM 822 N N . LEU A 1 101 ? -9.360 10.726 0.803 1.00 82.50 101 LEU A N 1
ATOM 823 C CA . LEU A 1 101 ? -10.714 10.427 0.337 1.00 82.50 101 LEU A CA 1
ATOM 824 C C . LEU A 1 101 ? -11.357 9.257 1.087 1.00 82.50 101 LEU A C 1
ATOM 826 O O . LEU A 1 101 ? -12.554 9.283 1.358 1.00 82.50 101 LEU A O 1
ATOM 830 N N . THR A 1 102 ? -10.579 8.220 1.398 1.00 75.38 102 THR A N 1
ATOM 831 C CA . THR A 1 102 ? -11.133 6.934 1.851 1.00 75.38 102 THR A CA 1
ATOM 832 C C . THR A 1 102 ? -10.612 6.481 3.202 1.00 75.38 102 THR A C 1
ATOM 834 O O . THR A 1 102 ? -11.045 5.441 3.691 1.00 75.38 102 THR A O 1
ATOM 837 N N . THR A 1 103 ? -9.667 7.214 3.800 1.00 82.38 103 THR A N 1
ATOM 838 C CA . THR A 1 103 ? -8.907 6.823 5.004 1.00 82.38 103 THR A CA 1
ATOM 839 C C . THR A 1 103 ? -8.067 5.549 4.849 1.00 82.38 103 THR A C 1
ATOM 841 O O . THR A 1 103 ? -7.378 5.157 5.792 1.00 82.38 103 THR A O 1
ATOM 844 N N . ARG A 1 104 ? -8.055 4.927 3.657 1.00 89.94 104 ARG A N 1
ATOM 845 C CA . ARG A 1 104 ? -7.173 3.802 3.330 1.00 89.94 104 ARG A CA 1
ATOM 846 C C . ARG A 1 104 ? -5.716 4.226 3.512 1.00 89.94 104 ARG A C 1
ATOM 848 O O . ARG A 1 104 ? -5.313 5.321 3.122 1.00 89.94 104 ARG A O 1
ATOM 855 N N . HIS A 1 105 ? -4.912 3.346 4.098 1.00 92.88 105 HIS A N 1
ATOM 856 C CA . HIS A 1 105 ? -3.470 3.543 4.154 1.00 92.88 105 HIS A CA 1
ATOM 857 C C . HIS A 1 105 ? -2.867 3.277 2.771 1.00 92.88 105 HIS A C 1
ATOM 859 O O . HIS A 1 105 ? -2.950 2.153 2.275 1.00 92.88 105 HIS A O 1
ATOM 865 N N . CYS A 1 106 ? -2.293 4.310 2.159 1.00 95.75 106 CYS A N 1
ATOM 866 C CA . CYS A 1 106 ? -1.622 4.242 0.867 1.00 95.75 106 CYS A CA 1
ATOM 867 C C . CYS A 1 106 ? -0.286 4.977 0.980 1.00 95.75 106 CYS A C 1
ATOM 869 O O . CYS A 1 106 ? -0.279 6.145 1.370 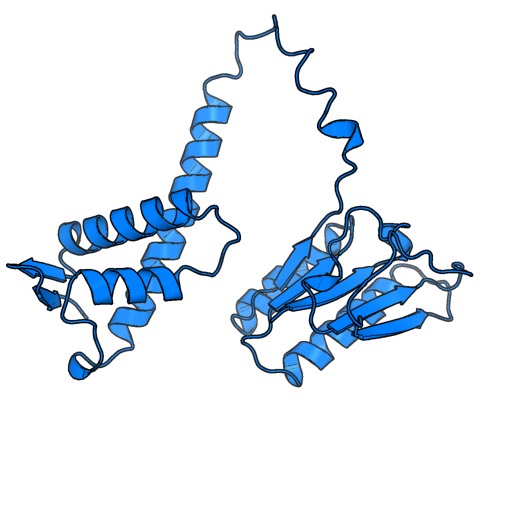1.00 95.75 106 CYS A O 1
ATOM 871 N N . GLN A 1 107 ? 0.827 4.314 0.675 1.00 97.12 107 GLN A N 1
ATOM 872 C CA . GLN A 1 107 ? 2.164 4.898 0.819 1.00 97.12 107 GLN A CA 1
ATOM 873 C C . GLN A 1 107 ? 3.091 4.528 -0.340 1.00 97.12 107 GLN A C 1
ATOM 875 O O . GLN A 1 107 ? 2.903 3.512 -1.005 1.00 97.12 107 GLN A O 1
ATOM 880 N N . LEU A 1 108 ? 4.107 5.365 -0.553 1.00 97.12 108 LEU A N 1
ATOM 881 C CA . LEU A 1 108 ? 5.194 5.116 -1.495 1.00 97.12 108 LEU A CA 1
ATOM 882 C C . LEU A 1 108 ? 6.374 4.475 -0.757 1.00 97.12 108 LEU A C 1
ATOM 884 O O . LEU A 1 108 ? 6.950 5.085 0.146 1.00 97.12 108 LEU A O 1
ATOM 888 N N . ILE A 1 109 ? 6.754 3.276 -1.179 1.00 95.31 109 ILE A N 1
ATOM 889 C CA . ILE A 1 109 ? 7.926 2.542 -0.714 1.00 95.31 109 ILE A CA 1
ATOM 890 C C . ILE A 1 109 ? 9.021 2.653 -1.768 1.00 95.31 109 ILE A C 1
ATOM 892 O O . ILE A 1 109 ? 8.818 2.345 -2.941 1.00 95.31 109 ILE A O 1
ATOM 896 N N . ARG A 1 110 ? 10.204 3.078 -1.330 1.00 92.31 110 ARG A N 1
ATOM 897 C CA . ARG A 1 110 ? 11.385 3.217 -2.181 1.00 92.31 110 ARG A CA 1
ATOM 898 C C . ARG A 1 110 ? 12.391 2.140 -1.778 1.00 92.31 110 ARG A C 1
ATOM 900 O O . ARG A 1 110 ? 12.832 2.181 -0.626 1.00 92.31 110 ARG A O 1
ATOM 907 N N . PRO A 1 111 ? 12.746 1.193 -2.663 1.00 83.69 111 PRO A N 1
ATOM 908 C CA . PRO A 1 111 ? 13.787 0.215 -2.366 1.00 83.69 111 PRO A CA 1
ATOM 909 C C . PRO A 1 111 ? 15.105 0.955 -2.100 1.00 83.69 111 PRO A C 1
ATOM 911 O O . PRO A 1 111 ? 15.504 1.805 -2.896 1.00 83.69 111 PRO A O 1
ATOM 914 N N . GLN A 1 112 ? 15.760 0.693 -0.968 1.00 68.25 112 GLN A N 1
ATOM 915 C CA . GLN A 1 112 ? 17.104 1.213 -0.706 1.00 68.25 112 GLN A CA 1
ATOM 916 C C . GLN A 1 112 ? 18.127 0.106 -0.937 1.00 68.25 112 GLN A C 1
ATOM 918 O O . GLN A 1 112 ? 17.997 -0.970 -0.361 1.00 68.25 112 GLN A O 1
ATOM 923 N N . ASP A 1 113 ? 19.160 0.392 -1.729 1.00 52.34 113 ASP A N 1
ATOM 924 C CA . ASP A 1 113 ? 20.327 -0.481 -1.834 1.00 52.34 113 ASP A CA 1
ATOM 925 C C . ASP A 1 113 ? 21.066 -0.510 -0.486 1.00 52.34 113 ASP A C 1
ATOM 927 O O . ASP A 1 113 ? 21.535 0.526 0.003 1.00 52.34 113 ASP A O 1
ATOM 931 N N . GLU A 1 114 ? 21.248 -1.698 0.095 1.00 43.38 114 GLU A N 1
ATOM 932 C CA . GLU A 1 114 ? 22.044 -1.886 1.321 1.00 43.38 114 GLU A CA 1
ATOM 933 C C . GLU A 1 114 ? 23.505 -1.406 1.171 1.00 43.38 114 GLU A C 1
ATOM 935 O O . GLU A 1 114 ? 24.176 -1.124 2.165 1.00 43.38 114 GLU A O 1
ATOM 940 N N . SER A 1 115 ? 23.988 -1.198 -0.061 1.00 39.34 115 SER A N 1
ATOM 941 C CA . SER A 1 115 ? 25.321 -0.649 -0.355 1.00 39.34 115 SER A CA 1
ATOM 942 C C . SER A 1 115 ? 25.539 0.786 0.154 1.00 39.34 115 SER A C 1
ATOM 944 O O . SER A 1 115 ? 26.681 1.246 0.231 1.00 39.34 115 SER A O 1
ATOM 946 N N . LYS A 1 116 ? 24.478 1.494 0.567 1.00 38.50 116 LYS A N 1
ATOM 947 C CA . LYS A 1 116 ? 24.574 2.804 1.239 1.00 38.50 116 LYS A CA 1
ATOM 948 C C . LYS A 1 116 ? 24.485 2.736 2.763 1.00 38.50 116 LYS A C 1
ATOM 950 O O . LYS A 1 116 ? 24.823 3.724 3.405 1.00 38.50 116 LYS A O 1
ATOM 955 N N . ALA A 1 117 ? 24.108 1.598 3.349 1.00 38.97 117 ALA A N 1
ATOM 956 C CA . ALA A 1 117 ? 24.003 1.440 4.802 1.00 38.97 117 ALA A CA 1
ATOM 957 C C . ALA A 1 117 ? 25.357 1.148 5.483 1.00 38.97 117 ALA A C 1
ATOM 959 O O . ALA A 1 117 ? 25.503 1.385 6.679 1.00 38.97 117 ALA A O 1
ATOM 960 N N . GLN A 1 118 ? 26.364 0.680 4.733 1.00 36.25 118 GLN A N 1
ATOM 961 C CA . GLN A 1 118 ? 27.678 0.308 5.286 1.00 36.25 118 GLN A CA 1
ATOM 962 C C . GLN A 1 118 ? 28.774 1.379 5.126 1.00 36.25 118 GLN A C 1
ATOM 964 O O . GLN A 1 118 ? 29.766 1.325 5.841 1.00 36.25 118 GLN A O 1
ATOM 969 N N . ASN A 1 119 ? 28.576 2.410 4.294 1.00 34.72 119 ASN A N 1
ATOM 970 C CA . ASN A 1 119 ? 29.546 3.508 4.129 1.00 34.72 119 ASN A CA 1
ATOM 971 C C . ASN A 1 119 ? 29.249 4.757 4.984 1.00 34.72 119 ASN A C 1
ATOM 973 O O . ASN A 1 119 ? 29.997 5.730 4.930 1.00 34.72 119 ASN A O 1
ATOM 977 N N . THR A 1 120 ? 28.184 4.767 5.794 1.00 31.83 120 THR A N 1
ATOM 978 C CA . THR A 1 120 ? 27.851 5.917 6.667 1.00 31.83 120 THR A CA 1
ATOM 979 C C . THR A 1 120 ? 28.449 5.810 8.077 1.00 31.83 120 THR A C 1
ATOM 981 O O . THR A 1 120 ? 28.329 6.746 8.863 1.00 31.83 120 THR A O 1
ATOM 984 N N . LEU A 1 121 ? 29.132 4.708 8.412 1.00 38.44 121 LEU A N 1
ATOM 985 C CA . LEU A 1 121 ? 29.695 4.491 9.753 1.00 38.44 121 LEU A CA 1
ATOM 986 C C . LEU A 1 121 ? 31.172 4.904 9.910 1.00 38.44 121 LEU A C 1
ATOM 988 O O . LEU A 1 121 ? 31.646 4.964 11.039 1.00 38.44 121 LEU A O 1
ATOM 992 N N . GLU A 1 122 ? 31.881 5.291 8.840 1.00 36.56 122 GLU A N 1
ATOM 993 C CA . GLU A 1 122 ? 33.314 5.656 8.929 1.00 36.56 122 GLU A CA 1
ATOM 994 C C . GLU A 1 122 ? 33.673 7.068 8.429 1.00 36.56 122 GLU A C 1
ATOM 996 O O . GLU A 1 122 ? 34.839 7.451 8.428 1.00 36.56 122 GLU A O 1
ATOM 1001 N N . SER A 1 123 ? 32.700 7.911 8.069 1.00 35.62 123 SER A N 1
ATOM 1002 C CA . SER A 1 123 ? 32.969 9.291 7.608 1.00 35.62 123 SER A CA 1
ATOM 1003 C C . SER A 1 123 ? 32.200 10.363 8.377 1.00 35.62 123 SER A C 1
ATOM 1005 O O . SER A 1 123 ? 31.732 11.332 7.791 1.00 35.62 123 SER A O 1
ATOM 1007 N N . THR A 1 124 ? 32.093 10.227 9.701 1.00 32.16 124 THR A N 1
ATOM 1008 C CA . THR A 1 124 ? 31.620 11.339 10.548 1.00 32.16 124 THR A CA 1
ATOM 1009 C C . THR A 1 124 ? 32.479 11.526 11.795 1.00 32.16 124 THR A C 1
ATOM 1011 O O . THR A 1 124 ? 31.974 11.710 12.895 1.00 32.16 124 THR A O 1
ATOM 1014 N N . ASN A 1 125 ? 33.802 11.514 11.628 1.00 40.19 125 ASN A N 1
ATOM 1015 C CA . ASN A 1 125 ? 34.703 12.156 12.580 1.00 40.19 125 ASN A CA 1
ATOM 1016 C C . ASN A 1 125 ? 35.342 13.366 11.892 1.00 40.19 125 ASN A C 1
ATOM 1018 O O . ASN A 1 125 ? 36.151 13.219 10.984 1.00 40.19 125 ASN A O 1
ATOM 1022 N N . ASN A 1 126 ? 34.971 14.550 12.385 1.00 42.72 126 ASN A N 1
ATOM 1023 C CA . ASN A 1 126 ? 35.513 15.878 12.075 1.00 42.72 126 ASN A CA 1
ATOM 1024 C C . ASN A 1 126 ? 34.919 16.640 10.887 1.00 42.72 126 ASN A C 1
ATOM 1026 O O . ASN A 1 126 ? 35.639 16.992 9.961 1.00 42.72 126 ASN A O 1
ATOM 1030 N N . GLN A 1 127 ? 33.652 17.053 11.015 1.00 38.59 127 GLN A N 1
ATOM 1031 C CA . GLN A 1 127 ? 33.225 18.406 10.616 1.00 38.59 127 GLN A CA 1
ATOM 1032 C C . GLN A 1 127 ? 31.914 18.820 11.315 1.00 38.59 127 GLN A C 1
ATOM 1034 O O . GLN A 1 127 ? 30.911 19.152 10.702 1.00 38.59 127 GLN A O 1
ATOM 1039 N N . ASN A 1 128 ? 31.928 18.829 12.652 1.00 41.22 128 ASN A N 1
ATOM 1040 C CA . ASN A 1 128 ? 30.887 19.481 13.448 1.00 41.22 128 ASN A CA 1
ATOM 1041 C C . ASN A 1 128 ? 31.346 20.882 13.850 1.00 41.22 128 ASN A C 1
ATOM 1043 O O . ASN A 1 128 ? 32.260 21.011 14.667 1.00 41.22 128 ASN A O 1
ATOM 1047 N N . LYS A 1 129 ? 30.650 21.927 13.378 1.00 39.97 129 LYS A N 1
ATOM 1048 C CA . LYS A 1 129 ? 30.459 23.117 14.229 1.00 39.97 129 LYS A CA 1
ATOM 1049 C C . LYS A 1 129 ? 29.236 24.004 13.963 1.00 39.97 129 LYS A C 1
ATOM 1051 O O . LYS A 1 129 ? 29.036 24.915 14.759 1.00 39.97 129 LYS A O 1
ATOM 1056 N N . LEU A 1 130 ? 28.383 23.748 12.961 1.00 41.16 130 LEU A N 1
ATOM 1057 C CA . LEU A 1 130 ? 27.162 24.560 12.759 1.00 41.16 130 LEU A CA 1
ATOM 1058 C C . LEU A 1 130 ? 25.820 23.803 12.615 1.00 41.16 130 LEU A C 1
ATOM 1060 O O . LEU A 1 130 ? 24.782 24.429 12.796 1.00 41.16 130 LEU A O 1
ATOM 1064 N N . GLU A 1 131 ? 25.787 22.482 12.413 1.00 39.56 131 GLU A N 1
ATOM 1065 C CA . GLU A 1 131 ? 24.544 21.750 12.059 1.00 39.56 131 GLU A CA 1
ATOM 1066 C C . GLU A 1 131 ? 23.759 21.125 13.238 1.00 39.56 131 GLU A C 1
ATOM 1068 O O . GLU A 1 131 ? 22.699 20.523 13.056 1.00 39.56 131 GLU A O 1
ATOM 1073 N N . SER A 1 132 ? 24.221 21.273 14.483 1.00 41.62 132 SER A N 1
ATOM 1074 C CA . SER A 1 132 ? 23.644 20.550 15.631 1.00 41.62 132 SER A CA 1
ATOM 1075 C C . SER A 1 132 ? 22.309 21.100 16.153 1.00 41.62 132 SER A C 1
ATOM 1077 O O . SER A 1 132 ? 21.608 20.403 16.883 1.00 41.62 132 SER A O 1
ATOM 1079 N N . LYS A 1 133 ? 21.911 22.326 15.788 1.00 43.44 133 LYS A N 1
ATOM 1080 C CA . LYS A 1 133 ? 20.641 22.916 16.256 1.00 43.44 133 LYS A CA 1
ATOM 1081 C C . LYS A 1 133 ? 19.454 22.647 15.331 1.00 43.44 133 LYS A C 1
ATOM 1083 O O . LYS A 1 133 ? 18.332 22.559 15.824 1.00 43.44 133 LYS A O 1
ATOM 1088 N N . GLU A 1 134 ? 19.669 22.497 14.026 1.00 41.19 134 GLU A N 1
ATOM 1089 C CA . GLU A 1 134 ? 18.574 22.284 13.067 1.00 41.19 134 GLU A CA 1
ATOM 1090 C C . GLU A 1 134 ? 18.104 20.827 13.036 1.00 41.19 134 GLU A C 1
ATOM 1092 O O . GLU A 1 134 ? 16.899 20.578 13.082 1.00 41.19 134 GLU A O 1
ATOM 1097 N N . ASN A 1 135 ? 19.023 19.860 13.098 1.00 39.69 135 ASN A N 1
ATOM 1098 C CA . ASN A 1 135 ? 18.675 18.434 13.096 1.00 39.69 135 ASN A CA 1
ATOM 1099 C C . ASN A 1 135 ? 17.951 17.973 14.378 1.00 39.69 135 ASN A C 1
ATOM 1101 O O . ASN A 1 135 ? 17.042 17.142 14.315 1.00 39.69 135 ASN A O 1
ATOM 1105 N N . VAL A 1 136 ? 18.268 18.562 15.538 1.00 44.62 136 VAL A N 1
ATOM 1106 C CA . VAL A 1 136 ? 17.532 18.311 16.795 1.00 44.62 136 VAL A CA 1
ATOM 1107 C C . VAL A 1 136 ? 16.126 18.917 16.735 1.00 44.62 136 VAL A C 1
ATOM 1109 O O . VAL A 1 136 ? 15.159 18.310 17.183 1.00 44.62 136 VAL A O 1
ATOM 1112 N N . LYS A 1 137 ? 15.972 20.093 16.119 1.00 52.66 137 LYS A N 1
ATOM 1113 C CA . LYS A 1 137 ? 14.673 20.768 16.000 1.00 52.66 137 LYS A CA 1
ATOM 1114 C C . LYS A 1 137 ? 13.751 20.083 14.985 1.00 52.66 137 LYS A C 1
ATOM 1116 O O . LYS A 1 137 ? 12.542 20.021 15.201 1.00 52.66 137 LYS A O 1
ATOM 1121 N N . LEU A 1 138 ? 14.316 19.540 13.905 1.00 43.59 138 LEU A N 1
ATOM 1122 C CA . LEU A 1 138 ? 13.579 18.811 12.874 1.00 43.59 138 LEU A CA 1
ATOM 1123 C C . LEU A 1 138 ? 13.107 17.436 13.370 1.00 43.59 138 LEU A C 1
ATOM 1125 O O . LEU A 1 138 ? 11.941 17.096 13.183 1.00 43.59 138 LEU A O 1
ATOM 1129 N N . SER A 1 139 ? 13.970 16.682 14.058 1.00 48.28 139 SER A N 1
ATOM 1130 C CA . SER A 1 139 ? 13.605 15.394 14.673 1.00 48.28 139 SER A CA 1
ATOM 1131 C C . SER A 1 139 ? 12.556 15.554 15.780 1.00 48.28 139 SER A C 1
ATOM 1133 O O . SER A 1 139 ? 11.583 14.797 15.814 1.00 48.28 139 SER A O 1
ATOM 1135 N N . GLN A 1 140 ? 12.672 16.599 16.607 1.00 60.56 140 GLN A N 1
ATOM 1136 C CA . GLN A 1 140 ? 11.653 16.944 17.601 1.00 60.56 140 GLN A CA 1
ATOM 1137 C C . GLN A 1 140 ? 10.312 17.308 16.937 1.00 60.56 140 GLN A C 1
ATOM 1139 O O . GLN A 1 140 ? 9.277 16.754 17.295 1.00 60.56 140 GLN A O 1
ATOM 1144 N N . SER A 1 141 ? 10.330 18.152 15.896 1.00 65.19 141 SER A N 1
ATOM 1145 C CA . SER A 1 141 ? 9.119 18.573 15.173 1.00 65.19 141 SER A CA 1
ATOM 1146 C C . SER A 1 141 ? 8.396 17.418 14.469 1.00 65.19 141 SER A C 1
ATOM 1148 O O . SER A 1 141 ? 7.167 17.427 14.373 1.00 65.19 141 SER A O 1
ATOM 1150 N N . ILE A 1 142 ? 9.131 16.421 13.972 1.00 58.47 142 ILE A N 1
ATOM 1151 C CA . ILE A 1 142 ? 8.543 15.213 13.378 1.00 58.47 142 ILE A CA 1
ATOM 1152 C C . ILE A 1 142 ? 7.856 14.367 14.458 1.00 58.47 142 ILE A C 1
ATOM 1154 O O . ILE A 1 142 ? 6.712 13.955 14.258 1.00 58.47 142 ILE A O 1
ATOM 1158 N N . SER A 1 143 ? 8.505 14.167 15.610 1.00 68.25 143 SER A N 1
ATOM 1159 C CA . SER A 1 143 ? 7.922 13.449 16.754 1.00 68.25 143 SER A CA 1
ATOM 1160 C C . SER A 1 143 ? 6.641 14.127 17.259 1.00 68.25 143 SER A C 1
ATOM 1162 O O . SER A 1 143 ? 5.614 13.467 17.443 1.00 68.25 143 SER A O 1
ATOM 1164 N N . ASP A 1 144 ? 6.650 15.461 17.356 1.00 71.75 144 ASP A N 1
ATOM 1165 C CA . ASP A 1 144 ? 5.490 16.253 17.779 1.00 71.75 144 ASP A CA 1
ATOM 1166 C C . ASP A 1 144 ? 4.307 16.103 16.804 1.00 71.75 144 ASP A C 1
ATOM 1168 O O . ASP A 1 144 ? 3.168 15.905 17.228 1.00 71.75 144 ASP A O 1
ATOM 1172 N N . LYS A 1 145 ? 4.564 16.111 15.487 1.00 73.69 145 LYS A N 1
ATOM 1173 C CA . LYS A 1 145 ? 3.521 15.916 14.459 1.00 73.69 145 LYS A CA 1
ATOM 1174 C C . LYS A 1 14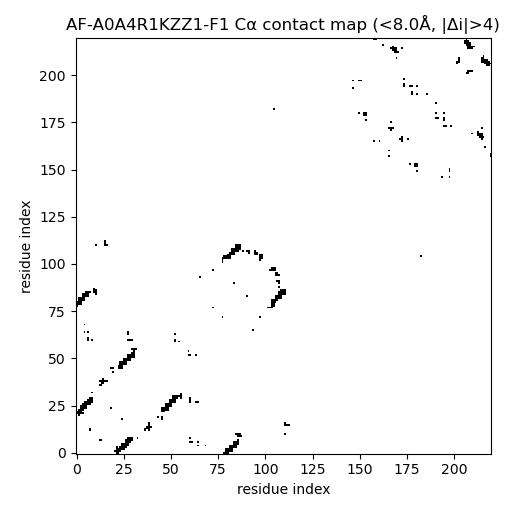5 ? 2.910 14.514 14.489 1.00 73.69 145 LYS A C 1
ATOM 1176 O O . LYS A 1 145 ? 1.708 14.367 14.251 1.00 73.69 145 LYS A O 1
ATOM 1181 N N . ILE A 1 146 ? 3.720 13.487 14.752 1.00 73.50 146 ILE A N 1
ATOM 1182 C CA . ILE A 1 146 ? 3.249 12.100 14.892 1.00 73.50 146 ILE A CA 1
ATOM 1183 C C . ILE A 1 146 ? 2.352 11.985 16.128 1.00 73.50 146 ILE A C 1
ATOM 1185 O O . ILE A 1 146 ? 1.243 11.453 16.035 1.00 73.50 146 ILE A O 1
ATOM 1189 N N . MET A 1 147 ? 2.796 12.547 17.254 1.00 78.25 147 MET A N 1
ATOM 1190 C CA . MET A 1 147 ? 2.033 12.590 18.502 1.00 78.25 147 MET A CA 1
ATOM 1191 C C . MET A 1 147 ? 0.704 13.334 18.345 1.00 78.25 147 MET A C 1
ATOM 1193 O O . MET A 1 147 ? -0.337 12.824 18.761 1.00 78.25 147 MET A O 1
ATOM 1197 N N . GLU A 1 148 ? 0.704 14.499 17.694 1.00 79.12 148 GLU A N 1
ATOM 1198 C CA . GLU A 1 148 ? -0.507 15.291 17.459 1.00 79.12 148 GLU A CA 1
ATOM 1199 C C . GLU A 1 148 ? -1.536 14.524 16.611 1.00 79.12 148 GLU A C 1
ATOM 1201 O O . GLU A 1 148 ? -2.726 14.493 16.942 1.00 79.12 148 GLU A O 1
ATOM 1206 N N . ARG A 1 149 ? -1.087 13.859 15.537 1.00 78.94 149 ARG A N 1
ATOM 1207 C CA . ARG A 1 149 ? -1.952 13.009 14.703 1.00 78.94 149 ARG A CA 1
ATOM 1208 C C . ARG A 1 149 ? -2.530 11.840 15.491 1.00 78.94 149 ARG A C 1
ATOM 1210 O O . ARG A 1 149 ? -3.739 11.612 15.428 1.00 78.94 149 ARG A O 1
ATOM 1217 N N . ALA A 1 150 ? -1.686 11.122 16.229 1.00 80.94 150 ALA A N 1
ATOM 1218 C CA . ALA A 1 150 ? -2.110 9.975 17.023 1.00 80.94 150 ALA A CA 1
ATOM 1219 C C . ALA A 1 150 ? -3.141 10.385 18.086 1.00 80.94 150 ALA A C 1
ATOM 1221 O O . ALA A 1 150 ? -4.165 9.720 18.244 1.00 80.94 150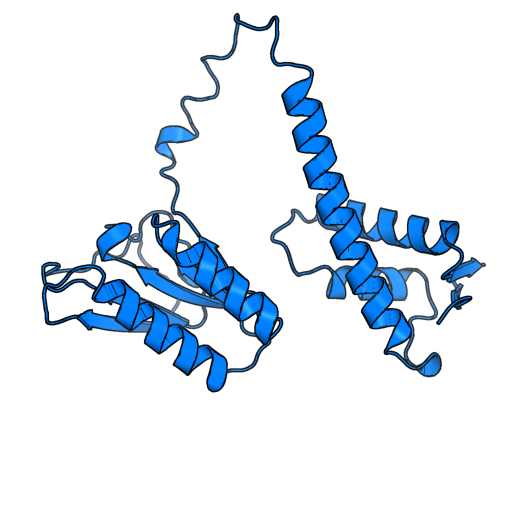 ALA A O 1
ATOM 1222 N N . PHE A 1 151 ? -2.926 11.526 18.745 1.00 83.81 151 PHE A N 1
ATOM 1223 C CA . PHE A 1 151 ? -3.863 12.072 19.720 1.00 83.81 151 PHE A CA 1
ATOM 1224 C C . PHE A 1 151 ? -5.207 12.446 19.083 1.00 83.81 151 PHE A C 1
ATOM 1226 O O . PHE A 1 151 ? -6.249 11.991 19.552 1.00 83.81 151 PHE A O 1
ATOM 1233 N N . LYS A 1 152 ? -5.206 13.197 17.971 1.00 83.00 152 LYS A N 1
ATOM 1234 C CA . LYS A 1 152 ? -6.434 13.566 17.236 1.00 83.00 152 LYS A CA 1
ATOM 1235 C C . LYS A 1 152 ? -7.253 12.344 16.822 1.00 83.00 152 LYS A C 1
ATOM 1237 O O . LYS A 1 152 ? -8.475 12.346 16.958 1.00 83.00 152 LYS A O 1
ATOM 1242 N N . LEU A 1 153 ? -6.580 11.299 16.350 1.00 80.44 153 LEU A N 1
ATOM 1243 C CA . LEU A 1 153 ? -7.206 10.045 15.946 1.00 80.44 153 LEU A CA 1
ATOM 1244 C C . LEU A 1 153 ? -7.840 9.318 17.141 1.00 80.44 153 LEU A C 1
ATOM 1246 O O . LEU A 1 153 ? -8.982 8.869 17.056 1.00 80.44 153 LEU A O 1
ATOM 1250 N N . VAL A 1 154 ? -7.142 9.253 18.275 1.00 85.44 154 VAL A N 1
ATOM 1251 C CA . VAL A 1 154 ? -7.681 8.656 19.506 1.00 85.44 154 VAL A CA 1
ATOM 1252 C C . VAL A 1 154 ? -8.896 9.432 20.002 1.00 85.44 154 VAL A C 1
ATOM 1254 O O . VAL A 1 154 ? -9.914 8.811 20.299 1.00 85.44 154 VAL A O 1
ATOM 1257 N N . ILE A 1 155 ? -8.834 10.766 20.019 1.00 85.88 155 ILE A N 1
ATOM 1258 C CA . ILE A 1 155 ? -9.981 11.611 20.365 1.00 85.88 155 ILE A CA 1
ATOM 1259 C C . ILE A 1 155 ? -11.168 11.325 19.449 1.00 85.88 155 ILE A C 1
ATOM 1261 O O . ILE A 1 155 ? -12.249 11.043 19.952 1.00 85.88 155 ILE A O 1
ATOM 1265 N N . HIS A 1 156 ? -10.971 11.316 18.128 1.00 84.50 156 HIS A N 1
ATOM 1266 C CA . HIS A 1 156 ? -12.036 10.999 17.176 1.00 84.50 156 HIS A CA 1
ATOM 1267 C C . HIS A 1 156 ? -12.726 9.664 17.505 1.00 84.50 156 HIS A C 1
ATOM 1269 O O . HIS A 1 156 ? -13.949 9.591 17.557 1.00 84.50 156 HIS A O 1
ATOM 1275 N N . PHE A 1 157 ? -11.965 8.613 17.811 1.00 82.62 157 PHE A N 1
ATOM 1276 C CA . PHE A 1 157 ? -12.556 7.324 18.176 1.00 82.62 157 PHE A CA 1
ATOM 1277 C C . PHE A 1 157 ? -13.258 7.324 19.539 1.00 82.62 157 PHE A C 1
ATOM 1279 O O . PHE A 1 157 ? -14.223 6.578 19.723 1.00 82.62 157 PHE A O 1
ATOM 1286 N N . LEU A 1 158 ? -12.789 8.123 20.499 1.00 85.81 158 LEU A N 1
ATOM 1287 C CA . LEU A 1 158 ? -13.443 8.265 21.799 1.00 85.81 158 LEU A CA 1
ATOM 1288 C C . LEU A 1 158 ? -14.775 9.017 21.685 1.00 85.81 158 LEU A C 1
ATOM 1290 O O . LEU A 1 158 ? -15.743 8.607 22.322 1.00 85.81 158 LEU A O 1
ATOM 1294 N N . THR A 1 159 ? -14.852 10.060 20.854 1.00 83.56 159 THR A N 1
ATOM 1295 C CA . THR A 1 159 ? -16.074 10.869 20.690 1.00 83.56 159 THR A CA 1
ATOM 1296 C C . THR A 1 159 ? -17.153 10.173 19.865 1.00 83.56 159 THR A C 1
ATOM 1298 O O . THR A 1 159 ? -18.338 10.352 20.129 1.00 83.56 159 THR A O 1
ATOM 1301 N N . GLN A 1 160 ? -16.764 9.328 18.906 1.00 80.94 160 GLN A N 1
ATOM 1302 C CA . GLN A 1 160 ? -17.701 8.545 18.087 1.00 80.94 160 GLN A CA 1
ATOM 1303 C C . GLN A 1 160 ? -18.281 7.317 18.811 1.00 80.94 160 GLN A C 1
ATOM 1305 O O . GLN A 1 160 ? -19.227 6.702 18.322 1.00 80.94 160 GLN A O 1
ATOM 1310 N N . SER A 1 161 ? -17.726 6.930 19.964 1.00 79.88 161 SER A N 1
ATOM 1311 C CA . SER A 1 161 ? -18.143 5.726 20.689 1.00 79.88 161 SER A CA 1
ATOM 1312 C C . SER A 1 161 ? -19.126 6.050 21.813 1.00 79.88 161 SER A C 1
ATOM 1314 O O . SER A 1 161 ? -18.916 6.965 22.614 1.00 79.88 161 SER A O 1
ATOM 1316 N N . GLU A 1 162 ? -20.182 5.246 21.958 1.00 81.44 162 GLU A N 1
ATOM 1317 C CA . GLU A 1 162 ? -20.997 5.317 23.170 1.00 81.44 162 GLU A CA 1
ATOM 1318 C C . GLU A 1 162 ? -20.181 4.876 24.393 1.00 81.44 162 GLU A C 1
ATOM 1320 O O . GLU A 1 162 ? -19.372 3.951 24.332 1.00 81.44 162 GLU A O 1
ATOM 1325 N N . GLU A 1 163 ? -20.452 5.484 25.548 1.00 81.88 163 GLU A N 1
ATOM 1326 C CA . GLU A 1 163 ? -19.645 5.290 26.762 1.00 81.88 163 GLU A CA 1
ATOM 1327 C C . GLU A 1 163 ? -19.660 3.836 27.253 1.00 81.88 163 GLU A C 1
ATOM 1329 O O . GLU A 1 163 ? -18.678 3.337 27.801 1.00 81.88 163 GLU A O 1
ATOM 1334 N N . ARG A 1 164 ? -20.752 3.112 26.983 1.00 83.12 164 ARG A N 1
ATOM 1335 C CA . ARG A 1 164 ? -20.875 1.683 27.293 1.00 83.12 164 ARG A CA 1
ATOM 1336 C C . ARG A 1 164 ? -19.853 0.806 26.560 1.00 83.12 164 ARG A C 1
ATOM 1338 O O . ARG A 1 164 ? -19.529 -0.265 27.067 1.00 83.12 164 ARG A O 1
ATOM 1345 N N . HIS A 1 165 ? -19.354 1.249 25.404 1.00 85.12 165 HIS A N 1
ATOM 1346 C CA . HIS A 1 165 ? -18.375 0.525 24.584 1.00 85.12 165 HIS A CA 1
ATOM 1347 C C . HIS A 1 165 ? -16.931 0.947 24.867 1.00 85.12 165 HIS A C 1
ATOM 1349 O O . HIS A 1 165 ? -15.998 0.320 24.364 1.00 85.12 165 HIS A O 1
ATOM 1355 N N . LEU A 1 166 ? -16.732 1.991 25.673 1.00 88.94 166 LEU A N 1
ATOM 1356 C CA . LEU A 1 166 ? -15.404 2.493 25.973 1.00 88.94 166 LEU A CA 1
ATOM 1357 C C . LEU A 1 166 ? -14.681 1.614 27.011 1.00 88.94 166 LEU A C 1
ATOM 1359 O O . LEU A 1 166 ? -15.298 1.113 27.959 1.00 88.94 166 LEU A O 1
ATOM 1363 N N . PRO A 1 167 ? -13.353 1.432 26.879 1.00 91.62 167 PRO A N 1
ATOM 1364 C CA . PRO A 1 167 ? -12.559 0.687 27.848 1.00 91.62 167 PRO A CA 1
ATOM 1365 C C . PRO A 1 167 ? -12.669 1.257 29.265 1.00 91.62 167 PRO A C 1
ATOM 1367 O O . PRO A 1 167 ? -12.343 2.417 29.497 1.00 91.62 167 PRO A O 1
ATOM 1370 N N . LYS A 1 168 ? -13.060 0.424 30.235 1.00 91.25 168 LYS A N 1
ATOM 1371 C CA . LYS A 1 168 ? -13.196 0.827 31.651 1.00 91.25 168 LYS A CA 1
ATOM 1372 C C . LYS A 1 168 ? -11.975 0.512 32.514 1.00 91.25 168 LYS A C 1
ATOM 1374 O O . LYS A 1 168 ? -11.941 0.887 33.679 1.00 91.25 168 LYS A O 1
ATOM 1379 N N . LYS A 1 169 ? -10.979 -0.196 31.973 1.00 93.44 169 LYS A N 1
ATOM 1380 C CA . LYS A 1 169 ? -9.737 -0.572 32.668 1.00 93.44 169 LYS A CA 1
ATOM 1381 C C . LYS A 1 169 ? -8.532 0.025 31.948 1.00 93.44 169 LYS A C 1
ATOM 1383 O O . LYS A 1 169 ? -8.507 0.004 30.718 1.00 93.44 169 LYS A O 1
ATOM 1388 N N . LYS A 1 170 ? -7.509 0.462 32.692 1.00 89.31 170 LYS A N 1
ATOM 1389 C CA . LYS A 1 170 ? -6.275 1.059 32.137 1.00 89.31 170 LYS A CA 1
ATOM 1390 C C . LYS A 1 170 ? -5.621 0.171 31.073 1.00 89.31 170 LYS A C 1
ATOM 1392 O O . LYS A 1 170 ? -5.294 0.656 29.998 1.00 89.31 170 LYS A O 1
ATOM 1397 N N . GLN A 1 171 ? -5.502 -1.134 31.327 1.00 88.62 171 GLN A N 1
ATOM 1398 C CA . GLN A 1 171 ? -4.904 -2.062 30.359 1.00 88.62 171 GLN A CA 1
ATOM 1399 C C . GLN A 1 171 ? -5.738 -2.195 29.077 1.00 88.62 171 GLN A C 1
ATOM 1401 O O . GLN A 1 171 ? -5.202 -2.248 27.975 1.00 88.62 171 GLN A O 1
ATOM 1406 N N . THR A 1 172 ? -7.063 -2.228 29.205 1.00 89.12 172 THR A N 1
ATOM 1407 C CA . THR A 1 172 ? -7.959 -2.297 28.046 1.00 89.12 172 THR A CA 1
ATOM 1408 C C . THR A 1 172 ? -7.936 -0.988 27.259 1.00 89.12 172 THR A C 1
ATOM 1410 O O . THR A 1 172 ? -8.001 -1.027 26.036 1.00 89.12 172 THR A O 1
ATOM 1413 N N . LEU A 1 173 ? -7.786 0.157 27.935 1.00 90.62 173 LEU A N 1
ATOM 1414 C CA . LEU A 1 173 ? -7.585 1.457 27.294 1.00 90.62 173 LEU A CA 1
ATOM 1415 C C . LEU A 1 173 ? -6.256 1.508 26.537 1.00 90.62 173 LEU A C 1
ATOM 1417 O O . LEU A 1 173 ? -6.234 1.950 25.394 1.00 90.62 173 LEU A O 1
ATOM 1421 N N . TYR A 1 174 ? -5.175 1.007 27.137 1.00 90.62 174 TYR A N 1
ATOM 1422 C CA . TYR A 1 174 ? -3.884 0.880 26.465 1.00 90.62 174 TYR A CA 1
ATOM 1423 C C . TYR A 1 174 ? -4.017 0.051 25.188 1.00 90.62 174 TYR A C 1
ATOM 1425 O O . TYR A 1 174 ? -3.667 0.527 24.114 1.00 90.62 174 TYR A O 1
ATOM 1433 N N . ASN A 1 175 ? -4.597 -1.150 25.272 1.00 85.69 175 ASN A N 1
ATOM 1434 C CA . ASN A 1 175 ? -4.783 -2.018 24.106 1.00 85.69 175 ASN A CA 1
ATOM 1435 C C . ASN A 1 175 ? -5.674 -1.356 23.044 1.00 85.69 175 ASN A C 1
ATOM 1437 O O . ASN A 1 175 ? -5.384 -1.444 21.852 1.00 85.69 175 ASN A O 1
ATOM 1441 N N . TYR A 1 176 ? -6.729 -0.659 23.476 1.00 87.31 176 TYR A N 1
ATOM 1442 C CA . TYR A 1 176 ? -7.607 0.105 22.599 1.00 87.31 176 TYR A CA 1
ATOM 1443 C C . TYR A 1 176 ? -6.824 1.178 21.841 1.00 87.31 176 TYR A C 1
ATOM 1445 O O . TYR A 1 176 ? -6.784 1.135 20.616 1.00 87.31 176 TYR A O 1
ATOM 1453 N N . ILE A 1 177 ? -6.124 2.075 22.540 1.00 87.38 177 ILE A N 1
ATOM 1454 C CA . ILE A 1 177 ? -5.313 3.136 21.925 1.00 87.38 177 ILE A CA 1
ATOM 1455 C C . ILE A 1 177 ? -4.246 2.527 21.014 1.00 87.38 177 ILE A C 1
ATOM 1457 O O . ILE A 1 177 ? -4.167 2.892 19.845 1.00 87.38 177 ILE A O 1
ATOM 1461 N N . SER A 1 178 ? -3.500 1.540 21.511 1.00 84.38 178 SER A N 1
ATOM 1462 C CA . SER A 1 178 ? -2.429 0.848 20.790 1.00 84.38 178 SER A CA 1
ATOM 1463 C C . SER A 1 178 ? -2.914 0.204 19.480 1.00 84.38 178 SER A C 1
ATOM 1465 O O . SER A 1 178 ? -2.195 0.205 18.480 1.00 84.38 178 SER A O 1
ATOM 1467 N N . SER A 1 179 ? -4.153 -0.305 19.453 1.00 79.56 179 SER A N 1
ATOM 1468 C CA . SER A 1 179 ? -4.781 -0.845 18.238 1.00 79.56 179 SER A CA 1
ATOM 1469 C C . SER A 1 179 ? -5.192 0.241 17.239 1.00 79.56 179 SER A C 1
ATOM 1471 O O . SER A 1 179 ? -5.098 0.031 16.032 1.00 79.56 179 SER A O 1
ATOM 1473 N N . ARG A 1 180 ? -5.613 1.415 17.727 1.00 77.69 180 ARG A N 1
ATOM 1474 C CA . ARG A 1 180 ? -6.044 2.543 16.889 1.00 77.69 180 ARG A CA 1
ATOM 1475 C C . ARG A 1 180 ? -4.865 3.319 16.316 1.00 77.69 180 ARG A C 1
ATOM 1477 O O . ARG A 1 180 ? -4.975 3.840 15.214 1.00 77.69 180 ARG A O 1
ATOM 1484 N N . ILE A 1 181 ? -3.724 3.337 17.005 1.00 75.19 181 ILE A N 1
ATOM 1485 C CA . ILE A 1 181 ? -2.505 3.999 16.523 1.00 75.19 181 ILE A CA 1
ATOM 1486 C C . ILE A 1 181 ? -1.634 3.117 15.612 1.00 75.19 181 ILE A C 1
ATOM 1488 O O . ILE A 1 181 ? -0.497 3.468 15.313 1.00 75.19 181 ILE A O 1
ATOM 1492 N N . ASN A 1 182 ? -2.149 1.975 15.148 1.00 64.06 182 ASN A N 1
ATOM 1493 C CA . ASN A 1 182 ? -1.409 1.014 14.325 1.00 64.06 182 ASN A CA 1
ATOM 1494 C C . ASN A 1 182 ? -1.260 1.445 12.848 1.00 64.06 182 ASN A C 1
ATOM 1496 O O . ASN A 1 182 ? -1.252 0.606 11.952 1.00 64.06 182 ASN A O 1
ATOM 1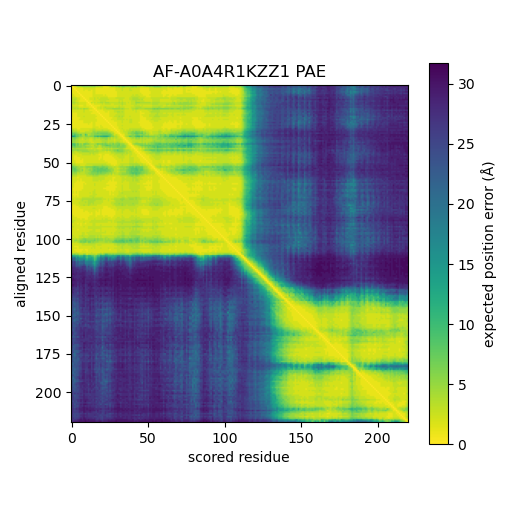500 N N . PHE A 1 183 ? -1.204 2.754 12.595 1.00 53.53 183 PHE A N 1
ATOM 1501 C CA . PHE A 1 183 ? -1.185 3.364 11.264 1.00 53.53 183 PHE A CA 1
ATOM 1502 C C . PHE A 1 183 ? 0.230 3.683 10.757 1.00 53.53 183 PHE A C 1
ATOM 1504 O O . PHE A 1 183 ? 0.358 4.165 9.640 1.00 53.53 183 PHE A O 1
ATOM 1511 N N . VAL A 1 184 ? 1.278 3.438 11.553 1.00 46.78 184 VAL A N 1
ATOM 1512 C CA . VAL A 1 184 ? 2.681 3.667 11.170 1.00 46.78 184 VAL A CA 1
ATOM 1513 C C . VAL A 1 184 ? 3.488 2.407 11.466 1.00 46.78 184 VAL A C 1
ATOM 1515 O O . VAL A 1 184 ? 3.308 1.802 12.524 1.00 46.78 184 VAL A O 1
ATOM 1518 N N . GLU A 1 185 ? 4.397 2.030 10.568 1.00 48.56 185 GLU A N 1
ATOM 1519 C CA . GLU A 1 185 ? 5.478 1.079 10.858 1.00 48.56 185 GLU A CA 1
ATOM 1520 C C . GLU A 1 185 ? 6.471 1.713 11.845 1.00 48.56 185 GLU A C 1
ATOM 1522 O O . GLU A 1 185 ? 7.548 2.178 11.487 1.00 48.56 185 GLU A O 1
ATOM 1527 N N . ILE A 1 186 ? 6.064 1.795 13.111 1.00 63.62 186 ILE A N 1
ATOM 1528 C CA . ILE A 1 186 ? 6.917 2.185 14.233 1.00 63.62 186 ILE A CA 1
ATOM 1529 C C . ILE A 1 186 ? 7.381 0.940 14.981 1.00 63.62 186 ILE A C 1
ATOM 1531 O O . ILE A 1 186 ? 6.649 -0.046 15.089 1.00 63.62 186 ILE A O 1
ATOM 1535 N N . THR A 1 187 ? 8.595 0.997 15.530 1.00 66.19 187 THR A N 1
ATOM 1536 C CA . THR A 1 187 ? 9.103 -0.056 16.413 1.00 66.19 187 THR A CA 1
ATOM 1537 C C . THR A 1 187 ? 8.151 -0.268 17.592 1.00 66.19 187 THR A C 1
ATOM 1539 O O . THR A 1 187 ? 7.449 0.652 18.027 1.00 66.19 187 THR A O 1
ATOM 1542 N N . GLN A 1 188 ? 8.127 -1.489 18.129 1.00 69.06 188 GLN A N 1
ATOM 1543 C CA . GLN A 1 188 ? 7.266 -1.839 19.262 1.00 69.06 188 GLN A CA 1
ATOM 1544 C C . GLN A 1 188 ? 7.508 -0.915 20.472 1.00 69.06 188 GLN A C 1
ATOM 1546 O O . GLN A 1 188 ? 6.554 -0.515 21.142 1.00 69.06 188 GLN A O 1
ATOM 1551 N N . ASP A 1 189 ? 8.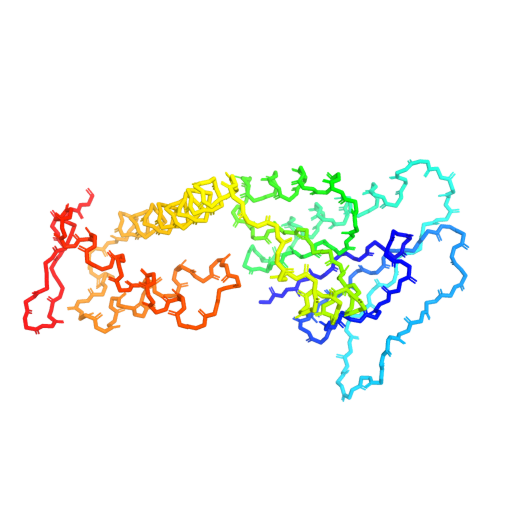759 -0.498 20.683 1.00 69.38 189 ASP A N 1
ATOM 1552 C CA . ASP A 1 189 ? 9.154 0.435 21.743 1.00 69.38 189 ASP A CA 1
ATOM 1553 C C . ASP A 1 189 ? 8.567 1.835 21.528 1.00 69.38 189 ASP A C 1
ATOM 1555 O O . ASP A 1 189 ? 8.007 2.437 22.447 1.00 69.38 189 ASP A O 1
ATOM 1559 N N . LEU A 1 190 ? 8.622 2.345 20.294 1.00 69.94 190 LEU A N 1
ATOM 1560 C CA . LEU A 1 190 ? 8.057 3.650 19.960 1.00 69.94 190 LEU A CA 1
ATOM 1561 C C . LEU A 1 190 ? 6.527 3.631 20.061 1.00 69.94 190 LEU A C 1
ATOM 1563 O O . LEU A 1 190 ? 5.921 4.584 20.551 1.00 69.94 190 LEU A O 1
ATOM 1567 N N . LYS A 1 191 ? 5.891 2.517 19.688 1.00 76.12 191 LYS A N 1
ATOM 1568 C CA . LYS A 1 191 ? 4.449 2.310 19.870 1.00 76.12 191 LYS A CA 1
ATOM 1569 C C . LYS A 1 191 ? 4.052 2.331 21.341 1.00 76.12 191 LYS A C 1
ATOM 1571 O O . LYS A 1 191 ? 3.049 2.958 21.695 1.00 76.12 191 LYS A O 1
ATOM 1576 N N . GLN A 1 192 ? 4.827 1.673 22.197 1.00 80.44 192 GLN A N 1
ATOM 1577 C CA . GLN A 1 192 ? 4.605 1.691 23.639 1.00 80.44 192 GLN A CA 1
ATOM 1578 C C . GLN A 1 192 ? 4.765 3.103 24.206 1.00 80.44 192 GLN A C 1
ATOM 1580 O O . GLN A 1 192 ? 3.895 3.565 24.947 1.00 80.44 192 GLN A O 1
ATOM 1585 N N . HIS A 1 193 ? 5.820 3.810 23.801 1.00 81.44 193 HIS A N 1
ATOM 1586 C CA . HIS A 1 193 ? 6.068 5.188 24.209 1.00 81.44 193 HIS A CA 1
ATOM 1587 C C . HIS A 1 193 ? 4.916 6.125 23.811 1.00 81.44 193 HIS A C 1
ATOM 1589 O O . HIS A 1 193 ? 4.358 6.813 24.664 1.00 81.44 193 HIS A O 1
ATOM 1595 N N . ILE A 1 194 ? 4.480 6.084 22.547 1.00 80.81 194 ILE A N 1
ATOM 1596 C CA . ILE A 1 194 ? 3.363 6.899 22.046 1.00 80.81 194 ILE A CA 1
ATOM 1597 C C . ILE A 1 194 ? 2.059 6.552 22.774 1.00 80.81 194 ILE A C 1
ATOM 1599 O O . ILE A 1 194 ? 1.332 7.452 23.190 1.00 80.81 194 ILE A O 1
ATOM 1603 N N . THR A 1 195 ? 1.761 5.262 22.973 1.00 85.62 195 THR A N 1
ATOM 1604 C CA . THR A 1 195 ? 0.537 4.835 23.675 1.00 85.62 195 THR A CA 1
ATOM 1605 C C . THR A 1 195 ? 0.502 5.383 25.103 1.00 85.62 195 THR A C 1
ATOM 1607 O O . THR A 1 195 ? -0.529 5.901 25.536 1.00 85.62 195 THR A O 1
ATOM 1610 N N . ASN A 1 196 ? 1.626 5.309 25.821 1.00 88.75 196 ASN A N 1
ATOM 1611 C CA . ASN A 1 196 ? 1.737 5.829 27.183 1.00 88.75 196 ASN A CA 1
ATOM 1612 C C . ASN A 1 196 ? 1.570 7.351 27.218 1.00 88.75 196 ASN A C 1
ATOM 1614 O O . ASN A 1 196 ? 0.727 7.848 27.963 1.00 88.75 196 ASN A O 1
ATOM 1618 N N . ASN A 1 197 ? 2.279 8.072 26.348 1.00 88.50 197 ASN A N 1
ATOM 1619 C CA . ASN A 1 197 ? 2.185 9.529 26.269 1.00 88.50 197 ASN A CA 1
ATOM 1620 C C . ASN A 1 197 ? 0.763 9.997 25.925 1.00 88.50 197 ASN A C 1
ATOM 1622 O O . ASN A 1 197 ? 0.300 11.005 26.450 1.00 88.50 197 ASN A O 1
ATOM 1626 N N . ILE A 1 198 ? 0.037 9.274 25.064 1.00 89.06 198 ILE A N 1
ATOM 1627 C CA . ILE A 1 198 ? -1.362 9.598 24.752 1.00 89.06 198 ILE A CA 1
ATOM 1628 C C . ILE A 1 198 ? -2.247 9.437 25.988 1.00 89.06 198 ILE A C 1
ATOM 1630 O O . ILE A 1 198 ? -3.086 10.298 26.232 1.00 89.06 198 ILE A O 1
ATOM 1634 N N . ILE A 1 199 ? -2.075 8.373 26.778 1.00 91.69 199 ILE A N 1
ATOM 1635 C CA . ILE A 1 199 ? -2.843 8.188 28.021 1.00 91.69 199 ILE A CA 1
ATOM 1636 C C . ILE A 1 199 ? -2.571 9.343 28.993 1.00 91.69 199 ILE A C 1
ATOM 1638 O O . ILE A 1 199 ? -3.518 9.905 29.540 1.00 91.69 199 ILE A O 1
ATOM 1642 N N . GLU A 1 200 ? -1.307 9.739 29.153 1.00 91.19 200 GLU A N 1
ATOM 1643 C CA . GLU A 1 200 ? -0.922 10.882 29.991 1.00 91.19 200 GLU A CA 1
ATOM 1644 C C . GLU A 1 200 ? -1.528 12.197 29.486 1.00 91.19 200 GLU A C 1
ATOM 1646 O O . GLU A 1 200 ? -2.068 12.976 30.275 1.00 91.19 200 GLU A O 1
ATOM 1651 N N . LEU A 1 201 ? -1.512 12.433 28.169 1.00 90.81 201 LEU A N 1
ATOM 1652 C CA . LEU A 1 201 ? -2.173 13.593 27.572 1.00 90.81 201 LEU A CA 1
ATOM 1653 C C . LEU A 1 201 ? -3.687 13.566 27.803 1.00 90.81 201 LEU A C 1
ATOM 1655 O O . LEU A 1 201 ? -4.262 14.606 28.104 1.00 90.81 201 LEU A O 1
ATOM 1659 N N . LEU A 1 202 ? -4.345 12.409 27.692 1.00 90.88 202 LEU A N 1
ATOM 1660 C CA . LEU A 1 202 ? -5.784 12.291 27.944 1.00 90.88 202 LEU A CA 1
ATOM 1661 C C . LEU A 1 202 ? -6.135 12.630 29.400 1.00 90.88 202 LEU A C 1
ATOM 1663 O O . LEU A 1 202 ? -7.169 13.254 29.643 1.00 90.88 202 LEU A O 1
ATOM 1667 N N . GLU A 1 203 ? -5.295 12.256 30.365 1.00 90.00 203 GLU A N 1
ATOM 1668 C CA . GLU A 1 203 ? -5.471 12.657 31.767 1.00 90.00 203 GLU A CA 1
ATOM 1669 C C . GLU A 1 203 ? -5.210 14.153 31.967 1.00 90.00 203 GLU A C 1
ATOM 1671 O O . GLU A 1 203 ? -6.037 14.853 32.560 1.00 90.00 203 GLU A O 1
ATOM 1676 N N . LYS A 1 204 ? -4.104 14.671 31.417 1.00 90.69 204 LYS A N 1
ATOM 1677 C CA . LYS A 1 204 ? -3.723 16.089 31.503 1.00 90.69 204 LYS A CA 1
ATOM 1678 C C . LYS A 1 204 ? -4.792 17.008 30.910 1.00 90.69 204 LYS A C 1
ATOM 1680 O O . LYS A 1 204 ? -5.184 17.994 31.532 1.00 90.69 204 LYS A O 1
ATOM 1685 N N . GLU A 1 205 ? -5.300 16.653 29.736 1.00 89.25 205 GLU A N 1
ATOM 1686 C CA . GLU A 1 205 ? -6.345 17.381 29.014 1.00 89.25 205 GLU A CA 1
ATOM 1687 C C . GLU A 1 205 ? -7.753 17.077 29.551 1.00 89.25 205 GLU A C 1
ATOM 1689 O O . GLU A 1 205 ? -8.747 17.543 28.986 1.00 89.25 205 GLU A O 1
ATOM 1694 N N . LYS A 1 206 ? -7.870 16.323 30.653 1.00 90.12 206 LYS A N 1
ATOM 1695 C CA . LYS A 1 206 ? -9.133 15.975 31.320 1.00 90.12 206 LYS A CA 1
ATOM 1696 C C . LYS A 1 206 ? -10.145 15.312 30.383 1.00 90.12 206 LYS A C 1
ATOM 1698 O O . LYS A 1 206 ? -11.334 15.599 30.471 1.00 90.12 206 LYS A O 1
ATOM 1703 N N . TRP A 1 207 ? -9.688 14.460 29.471 1.00 89.25 207 TRP A N 1
ATOM 1704 C CA . TRP A 1 207 ? -10.549 13.546 28.713 1.00 89.25 207 TRP A CA 1
ATOM 1705 C C . TRP A 1 207 ? -10.917 12.324 29.536 1.00 89.25 207 TRP A C 1
ATOM 1707 O O . TRP A 1 207 ? -12.038 11.827 29.435 1.00 89.25 207 TRP A O 1
ATOM 1717 N N . ILE A 1 208 ? -9.984 11.870 30.371 1.00 92.38 208 ILE A N 1
ATOM 1718 C CA . ILE A 1 208 ? -10.177 10.741 31.271 1.00 92.38 208 ILE A CA 1
ATOM 1719 C C . ILE A 1 208 ? -9.640 11.048 32.669 1.00 92.38 208 ILE A C 1
ATOM 1721 O O . ILE A 1 208 ? -8.935 12.027 32.906 1.00 92.38 208 ILE A O 1
ATOM 1725 N N . THR A 1 209 ? -9.952 10.171 33.609 1.00 93.06 209 THR A N 1
ATOM 1726 C CA . THR A 1 209 ? -9.259 10.049 34.890 1.00 93.06 209 THR A CA 1
ATOM 1727 C C . THR A 1 209 ? -9.120 8.575 35.223 1.00 93.06 209 THR A C 1
ATOM 1729 O O . THR A 1 209 ? -10.102 7.833 35.120 1.00 93.06 209 THR A O 1
ATOM 1732 N N . ILE A 1 210 ? -7.927 8.148 35.643 1.00 90.56 210 ILE A N 1
ATOM 1733 C CA . ILE A 1 210 ? -7.692 6.775 36.081 1.00 90.56 210 ILE A CA 1
ATOM 1734 C C . ILE A 1 210 ? -7.642 6.715 37.613 1.00 90.56 210 ILE A C 1
ATOM 1736 O O . ILE A 1 210 ? -6.765 7.293 38.249 1.00 90.56 210 ILE A O 1
ATOM 1740 N N . LYS A 1 211 ? -8.573 5.978 38.228 1.00 88.81 211 LYS A N 1
ATOM 1741 C CA . LYS A 1 211 ? -8.589 5.687 39.676 1.00 88.81 211 LYS A CA 1
ATOM 1742 C C . LYS A 1 211 ? -8.614 4.182 39.886 1.00 88.81 211 LYS A C 1
ATOM 1744 O O . LYS A 1 211 ? -9.465 3.511 39.318 1.00 88.81 211 LYS A O 1
ATOM 1749 N N . ASN A 1 212 ? -7.703 3.634 40.690 1.00 83.50 212 ASN A N 1
ATOM 1750 C CA . ASN A 1 212 ? -7.636 2.189 40.971 1.00 83.50 212 ASN A CA 1
ATOM 1751 C C . ASN A 1 212 ? -7.667 1.323 39.693 1.00 83.50 212 ASN A C 1
ATOM 1753 O O . ASN A 1 212 ? -8.369 0.317 39.616 1.00 83.50 212 ASN A O 1
ATOM 1757 N N . SER A 1 213 ? -6.933 1.743 38.656 1.00 84.69 213 SER A N 1
ATOM 1758 C CA . SER A 1 213 ? -6.926 1.125 37.317 1.00 84.69 213 SER A CA 1
ATOM 1759 C C . SER A 1 213 ? -8.255 1.163 36.546 1.00 84.69 213 SER A C 1
ATOM 1761 O O . SER A 1 213 ? -8.331 0.579 35.461 1.00 84.69 213 SER A O 1
ATOM 1763 N N . GLN A 1 214 ? -9.277 1.855 37.051 1.00 90.12 214 GLN A N 1
ATOM 1764 C CA . GLN A 1 214 ? -10.523 2.137 36.342 1.00 90.12 214 GLN A CA 1
ATOM 1765 C C . GLN A 1 214 ? -10.443 3.474 35.613 1.00 90.12 214 GLN A C 1
ATOM 1767 O O . GLN A 1 214 ? -9.964 4.456 36.171 1.00 90.12 214 GLN A O 1
ATOM 1772 N N . VAL A 1 215 ? -10.926 3.499 34.374 1.00 91.56 215 VAL A N 1
ATOM 1773 C CA . VAL A 1 215 ? -10.958 4.681 33.507 1.00 91.56 215 VAL A CA 1
ATOM 1774 C C . VAL A 1 215 ? -12.348 5.303 33.577 1.00 91.56 215 VAL A C 1
ATOM 1776 O O . VAL A 1 215 ? -13.342 4.619 33.328 1.00 91.56 215 VAL A O 1
ATOM 1779 N N . VAL A 1 216 ? -12.408 6.596 33.884 1.00 90.75 216 VAL A N 1
ATOM 1780 C CA . VAL A 1 216 ? -13.624 7.418 33.836 1.00 90.75 216 VAL A CA 1
ATOM 1781 C C . VAL A 1 216 ? -13.457 8.457 32.735 1.00 90.75 216 VAL A C 1
ATOM 1783 O O . VAL A 1 216 ? -12.438 9.141 32.717 1.00 90.75 216 VAL A O 1
ATOM 1786 N N . TYR A 1 217 ? -14.432 8.584 31.835 1.00 90.31 217 TYR A N 1
ATOM 1787 C CA . TYR A 1 217 ? -14.402 9.555 30.737 1.00 90.31 217 TYR A CA 1
ATOM 1788 C C . TYR A 1 217 ? -15.074 10.856 31.177 1.00 90.31 217 TYR A C 1
ATOM 1790 O O . TYR A 1 217 ? -16.190 10.845 31.685 1.00 90.31 217 TYR A O 1
ATOM 1798 N N . LEU A 1 218 ? -14.369 11.974 31.017 1.00 86.31 218 LEU A N 1
ATOM 1799 C CA . LEU A 1 218 ? -14.788 13.299 31.483 1.00 86.31 218 LEU A CA 1
ATOM 1800 C C . LEU A 1 218 ? -15.281 14.207 30.347 1.00 86.31 218 LEU A C 1
ATOM 1802 O O . LEU A 1 218 ? -16.017 15.157 30.607 1.00 86.31 218 LEU A O 1
ATOM 1806 N N . LYS A 1 219 ? -14.862 13.938 29.103 1.00 75.44 219 LYS A N 1
ATOM 1807 C CA . LYS A 1 219 ? -15.214 14.710 27.902 1.00 75.44 219 LYS A CA 1
ATOM 1808 C C . LYS A 1 219 ? -15.714 13.785 26.792 1.00 75.44 219 LYS A C 1
ATOM 1810 O O . LYS A 1 219 ? -15.202 12.674 26.644 1.00 75.44 219 LYS A O 1
ATOM 1815 N N . LYS A 1 220 ? -16.684 14.278 26.019 1.00 60.09 220 LYS A N 1
ATOM 1816 C CA . LYS A 1 220 ? -17.166 13.728 24.747 1.00 60.09 220 LYS A CA 1
ATOM 1817 C C . LYS A 1 220 ? -17.191 14.834 23.707 1.00 60.09 220 LYS A C 1
ATOM 1819 O O . LYS A 1 220 ? -17.533 15.971 24.097 1.00 60.09 220 LYS A O 1
#

Solvent-accessible surface area (backbone atoms only — not comparable to full-atom values): 13068 Å² total; per-residue (Å²): 103,30,36,36,44,33,39,43,68,71,54,73,59,47,58,94,56,75,64,85,73,35,70,34,34,40,42,36,36,42,54,87,62,89,78,86,68,77,65,68,89,74,92,63,93,78,48,72,45,80,44,77,38,89,61,88,55,88,66,45,64,56,52,52,52,52,51,50,50,53,53,44,64,74,74,46,67,61,81,46,29,40,39,37,37,34,74,64,70,75,54,50,61,57,21,53,48,49,27,73,76,66,69,25,53,42,43,76,41,60,88,70,69,68,82,61,70,71,66,69,81,81,75,80,83,86,86,85,85,80,65,74,65,59,59,55,51,51,55,50,52,51,53,51,53,52,50,52,52,47,44,53,52,51,50,53,57,56,54,75,45,58,75,90,78,50,58,53,32,52,69,52,37,48,54,50,50,48,63,71,58,66,83,60,101,60,56,72,66,56,48,51,51,50,43,52,52,45,52,52,46,33,42,74,72,48,36,33,46,78,55,99,57,29,46,43,80,69,60,115